Protein AF-A0A9P6JBZ6-F1 (afdb_monomer_lite)

Foldseek 3Di:
DPDFAEEEAEDDPVDPCRVVVVVVCVVCVVVVVRYHYHYHYDDPVVVPDDDPVVVVCLQLVPAFDQAPDPPADCLQVLLLLLQCCVPVVVCSVVLDPVCLCTHVRHRPNDPVSSCVSRPPRVPDDSVPPVSVVVSVVVVVVCVVVVNDDPDKDWDDEPPDDPPDTDIDHDPPCVVVNCVVRVHDDPPSYDPVRPPPRDD

Radius of gyration: 21.45 Å; chains: 1; bounding box: 56×45×51 Å

Sequence (199 aa):
MAARASIICYYDLISPYTFMGFKLFNRFRKQWPDVDVTFQPILLGGVMAKADLDRISAVTGIPFKFPTQFPVSTILPMRLLTVLQIHEAEKYEQCIDKDEYFVHGHNISQADVLQTALKPIFKSDATDPEIKQIFKQNTDEAIARGVFGAPTFIVKKAGEPAEKEYLFFGSDRFEMIAAFLGLPYSGLIPKDAAANAKL

Secondary structure (DSSP, 8-state):
-PPPPEEEEEE-TT-HHHHHHHHHHHHHGGG-TT-EEEEEE--HHHH--S-HHHHHHHHH-------SS-S---HHHHHHHHHHHHH-GGGGGGG--THIIIII---TTSHHHHHHHTTT-TTS-TT-HHHHHHHHHHHHHHHHTT--SSSEEEE--TTS-TT--EEEESTT-HHHHHHHHT-----SS-TTTGGG---

Organism: Mortierella alpina (NCBI:txid64518)

pLDDT: mean 84.8, std 12.32, range [43.0, 98.06]

Structure (mmCIF, N/CA/C/O backbone):
data_AF-A0A9P6JBZ6-F1
#
_entry.id   AF-A0A9P6JBZ6-F1
#
loop_
_atom_site.group_PDB
_atom_site.id
_atom_site.type_symbol
_atom_site.label_atom_id
_atom_site.label_alt_id
_atom_s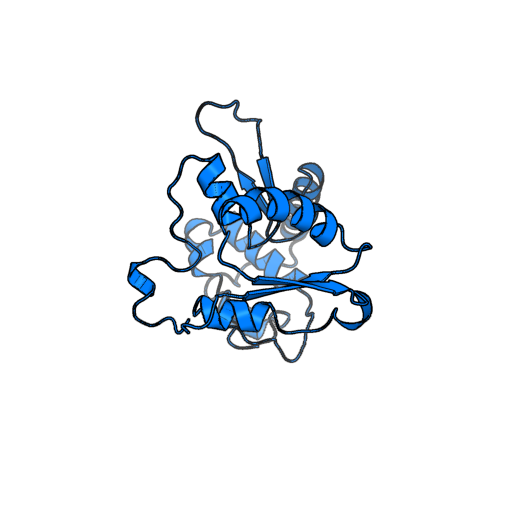ite.label_comp_id
_atom_site.label_asym_id
_atom_site.label_entity_id
_atom_site.label_seq_id
_atom_site.pdbx_PDB_ins_code
_atom_site.Cartn_x
_atom_site.Cartn_y
_atom_site.Cartn_z
_atom_site.occupancy
_atom_site.B_iso_or_equiv
_atom_site.auth_seq_id
_atom_site.auth_comp_id
_atom_site.auth_asym_id
_atom_site.auth_atom_id
_atom_site.pdbx_PDB_model_num
ATOM 1 N N . MET A 1 1 ? -33.313 -20.340 19.627 1.00 55.88 1 MET A N 1
ATOM 2 C CA . MET A 1 1 ? -32.716 -18.997 19.801 1.00 55.88 1 MET A CA 1
ATOM 3 C C . MET A 1 1 ? -31.961 -18.659 18.533 1.00 55.88 1 MET A C 1
ATOM 5 O O . MET A 1 1 ? -31.306 -19.551 18.010 1.00 55.88 1 MET A O 1
ATOM 9 N N . ALA A 1 2 ? -32.088 -17.434 18.018 1.00 63.78 2 ALA A N 1
ATOM 10 C CA . ALA A 1 2 ? -31.243 -16.978 16.916 1.00 63.78 2 ALA A CA 1
ATOM 11 C C . ALA A 1 2 ? -29.774 -16.984 17.371 1.00 63.78 2 ALA A C 1
ATOM 13 O O . ALA A 1 2 ? -29.496 -16.670 18.530 1.00 63.78 2 ALA A O 1
ATOM 14 N N . ALA A 1 3 ? -28.856 -17.380 16.491 1.00 75.75 3 ALA A N 1
ATOM 15 C CA . ALA A 1 3 ? -27.432 -17.315 16.790 1.00 75.75 3 ALA A CA 1
ATOM 16 C C . ALA A 1 3 ? -27.035 -15.848 17.027 1.00 75.75 3 ALA A C 1
ATOM 18 O O . ALA A 1 3 ? -27.361 -14.985 16.210 1.00 75.75 3 ALA A O 1
ATOM 19 N N . ARG A 1 4 ? -26.372 -15.563 18.153 1.00 85.00 4 ARG A N 1
ATOM 20 C CA . ARG A 1 4 ? -25.766 -14.251 18.402 1.00 85.00 4 ARG A CA 1
ATOM 21 C C . ARG A 1 4 ? -24.516 -14.096 17.543 1.00 85.00 4 ARG A C 1
ATOM 23 O O . ARG A 1 4 ? -23.805 -15.069 17.297 1.00 85.00 4 ARG A O 1
ATOM 30 N N . ALA A 1 5 ? -24.256 -12.876 17.082 1.00 91.81 5 ALA A N 1
ATOM 31 C CA . ALA A 1 5 ? -22.992 -12.565 16.432 1.00 91.81 5 ALA A CA 1
ATOM 32 C C . ALA A 1 5 ? -21.852 -12.708 17.451 1.00 91.81 5 ALA A C 1
ATOM 34 O O . ALA A 1 5 ? -22.013 -12.353 18.617 1.00 91.81 5 ALA A O 1
ATOM 35 N N . SER A 1 6 ? -20.698 -13.209 17.014 1.00 93.44 6 SER A N 1
ATOM 36 C CA . SER A 1 6 ? -19.549 -13.421 17.895 1.00 93.44 6 SER A CA 1
ATOM 37 C C . SER A 1 6 ? -18.246 -12.944 17.265 1.00 93.44 6 SER A C 1
ATOM 39 O O . SER A 1 6 ? -18.030 -13.136 16.070 1.00 93.44 6 SER A O 1
ATOM 41 N N . ILE A 1 7 ? -17.353 -12.388 18.080 1.00 92.88 7 ILE A N 1
ATOM 42 C CA . ILE A 1 7 ? -16.000 -11.970 17.704 1.00 92.88 7 ILE A CA 1
ATOM 43 C C . ILE A 1 7 ? -14.997 -12.784 18.524 1.00 92.88 7 ILE A C 1
ATOM 45 O O . ILE A 1 7 ? -15.059 -12.803 19.753 1.00 92.88 7 ILE A O 1
ATOM 49 N N . ILE A 1 8 ? -14.022 -13.401 17.855 1.00 93.94 8 ILE A N 1
ATOM 50 C CA . ILE A 1 8 ? -12.832 -13.954 18.511 1.00 93.94 8 ILE A CA 1
ATOM 51 C C . ILE A 1 8 ? -11.656 -13.035 18.189 1.00 93.94 8 ILE A C 1
ATOM 53 O O . ILE A 1 8 ? -11.304 -12.846 17.026 1.00 93.94 8 ILE A O 1
ATOM 57 N N . CYS A 1 9 ? -11.053 -12.447 19.217 1.00 92.25 9 CYS A N 1
ATOM 58 C CA . CYS A 1 9 ? -9.891 -11.583 19.091 1.00 92.25 9 CYS A CA 1
ATOM 59 C C . CYS A 1 9 ? -8.631 -12.341 19.518 1.00 92.25 9 CYS A C 1
ATOM 61 O O . CYS A 1 9 ? -8.386 -12.534 20.712 1.00 92.25 9 CYS A O 1
ATOM 63 N N . TYR A 1 10 ? -7.836 -12.767 18.536 1.00 93.69 10 TYR A N 1
ATOM 64 C CA . TYR A 1 10 ? -6.506 -13.319 18.775 1.00 93.69 10 TYR A CA 1
ATOM 65 C C . TYR A 1 10 ? -5.507 -12.185 19.008 1.00 93.69 10 TYR A C 1
ATOM 67 O O . TYR A 1 10 ? -5.474 -11.237 18.222 1.00 93.69 10 TYR A O 1
ATOM 75 N N . TYR A 1 11 ? -4.706 -12.256 20.072 1.00 94.56 11 TYR A N 1
ATOM 76 C CA . TYR A 1 11 ? -3.817 -11.152 20.438 1.00 94.56 11 TYR A CA 1
ATOM 77 C C . TYR A 1 11 ? -2.472 -11.602 21.014 1.00 94.56 11 TYR A C 1
ATOM 79 O O . TYR A 1 11 ? -2.362 -12.653 21.640 1.00 94.56 11 TYR A O 1
ATOM 87 N N . ASP A 1 12 ? -1.463 -10.753 20.844 1.00 92.94 12 ASP A N 1
ATOM 88 C CA . ASP A 1 12 ? -0.159 -10.853 21.502 1.00 92.94 12 ASP A CA 1
ATOM 89 C C . ASP A 1 12 ? 0.227 -9.447 21.980 1.00 92.94 12 ASP A C 1
ATOM 91 O O . ASP A 1 12 ? 0.107 -8.473 21.233 1.00 92.94 12 ASP A O 1
ATOM 95 N N . LEU A 1 13 ? 0.678 -9.323 23.228 1.00 94.88 13 LEU A N 1
ATOM 96 C CA . LEU A 1 13 ? 1.036 -8.037 23.830 1.00 94.88 13 LEU A CA 1
ATOM 97 C C . LEU A 1 13 ? 2.270 -7.392 23.186 1.00 94.88 13 LEU A C 1
ATOM 99 O O . LEU A 1 13 ? 2.430 -6.178 23.308 1.00 94.88 13 LEU A O 1
ATOM 103 N N . ILE A 1 14 ? 3.107 -8.158 22.475 1.00 92.38 14 ILE A N 1
ATOM 104 C CA . ILE A 1 14 ? 4.225 -7.594 21.705 1.00 92.38 14 ILE A CA 1
ATOM 105 C C . ILE A 1 14 ? 3.741 -6.799 20.482 1.00 92.38 14 ILE A C 1
ATOM 107 O O . ILE A 1 14 ? 4.478 -5.971 19.950 1.00 92.38 14 ILE A O 1
ATOM 111 N N . SER A 1 15 ? 2.504 -7.031 20.022 1.00 91.81 15 SER A N 1
ATOM 112 C CA . SER A 1 15 ? 1.941 -6.336 18.867 1.00 91.81 15 SER A CA 1
ATOM 113 C C . SER A 1 15 ? 1.474 -4.924 19.252 1.00 91.81 15 SER A C 1
ATOM 115 O O . SER A 1 15 ? 0.483 -4.781 19.979 1.00 91.81 15 SER A O 1
ATOM 117 N N . PRO A 1 16 ? 2.080 -3.848 18.710 1.00 89.56 16 PRO A N 1
ATOM 118 C CA . PRO A 1 16 ? 1.580 -2.490 18.938 1.00 89.56 16 PRO A CA 1
ATOM 119 C C . PRO A 1 16 ? 0.155 -2.299 18.384 1.00 89.56 16 PRO A C 1
ATOM 121 O O . PRO A 1 16 ? -0.628 -1.514 18.924 1.00 89.56 16 PRO A O 1
ATOM 124 N N . TYR A 1 17 ? -0.224 -3.072 17.359 1.00 89.44 17 TYR A N 1
ATOM 125 C CA . TYR A 1 17 ? -1.585 -3.092 16.822 1.00 89.44 17 TYR A CA 1
ATOM 126 C C . TYR A 1 17 ? -2.587 -3.738 17.782 1.00 89.44 17 TYR A C 1
ATOM 128 O O . TYR A 1 17 ? -3.719 -3.267 17.861 1.00 89.44 17 TYR A O 1
ATOM 136 N N . THR A 1 18 ? -2.183 -4.742 18.572 1.00 91.38 18 THR A N 1
ATOM 137 C CA . THR A 1 18 ? -3.023 -5.275 19.664 1.00 91.38 18 THR A CA 1
ATOM 138 C C . THR A 1 18 ? -3.313 -4.189 20.696 1.00 91.38 18 THR A C 1
ATOM 140 O O . THR A 1 18 ? -4.471 -3.988 21.066 1.00 91.38 18 THR A O 1
ATOM 143 N N . PHE A 1 19 ? -2.290 -3.441 21.127 1.00 92.62 19 PHE A N 1
ATOM 144 C CA . PHE A 1 19 ? -2.474 -2.346 22.083 1.00 92.62 19 PHE A CA 1
ATOM 145 C C . PHE A 1 19 ? -3.479 -1.308 21.565 1.00 92.62 19 PHE A C 1
ATOM 147 O O . PHE A 1 19 ? -4.443 -0.975 22.263 1.00 92.62 19 PHE A O 1
ATOM 154 N N . MET A 1 20 ? -3.291 -0.830 20.331 1.00 92.12 20 MET A N 1
ATOM 155 C CA . MET A 1 20 ? -4.200 0.146 19.725 1.00 92.12 20 MET A CA 1
ATOM 156 C C . MET A 1 20 ? -5.609 -0.433 19.532 1.00 92.12 20 MET A C 1
ATOM 158 O O . MET A 1 20 ? -6.600 0.191 19.922 1.00 92.12 20 MET A O 1
ATOM 162 N N . GLY A 1 21 ? -5.695 -1.655 19.003 1.00 90.19 21 GLY A N 1
ATOM 163 C CA . GLY A 1 21 ? -6.938 -2.378 18.758 1.00 90.19 21 GLY A CA 1
ATOM 164 C C . GLY A 1 21 ? -7.770 -2.535 20.025 1.00 90.19 21 GLY A C 1
ATOM 165 O O . GLY A 1 21 ? -8.950 -2.205 20.016 1.00 90.19 21 GLY A O 1
ATOM 166 N N . PHE A 1 22 ? -7.169 -2.911 21.155 1.00 91.25 22 PHE A N 1
ATOM 167 C CA . PHE A 1 22 ? -7.881 -3.011 22.434 1.00 91.25 22 PHE A CA 1
ATOM 168 C C . PHE A 1 22 ? -8.393 -1.659 22.941 1.00 91.25 22 PHE A C 1
ATOM 170 O O . PHE A 1 22 ? -9.500 -1.581 23.485 1.00 91.25 22 PHE A O 1
ATOM 177 N N . LYS A 1 23 ? -7.624 -0.575 22.778 1.00 90.75 23 LYS A N 1
ATOM 178 C CA . LYS A 1 23 ? -8.074 0.768 23.183 1.00 90.75 23 LYS A CA 1
ATOM 179 C C . LYS A 1 23 ? -9.280 1.224 22.364 1.00 90.75 23 LYS A C 1
ATOM 181 O O . LYS A 1 23 ? -10.209 1.787 22.943 1.00 90.75 23 LYS A O 1
ATOM 186 N N . LEU A 1 24 ? -9.285 0.955 21.060 1.00 88.50 24 LEU A N 1
ATOM 187 C CA . LEU A 1 24 ? -10.400 1.277 20.167 1.00 88.50 24 LEU A CA 1
ATOM 188 C C . LEU A 1 24 ? -11.598 0.353 20.397 1.00 88.50 24 LEU A C 1
ATOM 190 O O . LEU A 1 24 ? -12.707 0.834 20.621 1.00 88.50 24 LEU A O 1
ATOM 194 N N . PHE A 1 25 ? -11.377 -0.959 20.438 1.00 88.38 25 PHE A N 1
ATOM 195 C CA . PHE A 1 25 ? -12.417 -1.965 20.643 1.00 88.38 25 PHE A CA 1
ATOM 196 C C . PHE A 1 25 ? -13.225 -1.702 21.915 1.00 88.38 25 PHE A C 1
ATOM 198 O O . PHE A 1 25 ? -14.450 -1.754 21.900 1.00 88.38 25 PHE A O 1
ATOM 205 N N . ASN A 1 26 ? -12.570 -1.313 23.012 1.00 85.56 26 ASN A N 1
ATOM 206 C CA . ASN A 1 26 ? -13.263 -0.975 24.257 1.00 85.56 26 ASN A CA 1
ATOM 207 C C . ASN A 1 26 ? -14.198 0.244 24.153 1.00 85.56 26 ASN A C 1
ATOM 209 O O . ASN A 1 26 ? -15.130 0.360 24.954 1.00 85.56 26 ASN A O 1
ATOM 213 N N . ARG A 1 27 ? -13.978 1.146 23.188 1.00 86.62 27 ARG A N 1
ATOM 214 C CA . ARG A 1 27 ? -14.895 2.260 22.896 1.00 86.62 27 ARG A CA 1
ATOM 215 C C . ARG A 1 27 ? -16.125 1.768 22.133 1.00 86.62 27 ARG A C 1
ATOM 217 O O . ARG A 1 27 ? -17.235 2.172 22.470 1.00 86.62 27 ARG A O 1
ATOM 224 N N . PHE A 1 28 ? -15.930 0.875 21.162 1.00 85.69 28 PHE A N 1
ATOM 225 C CA . PHE A 1 28 ? -16.999 0.368 20.296 1.00 85.69 28 PHE A CA 1
ATOM 226 C C . PHE A 1 28 ? -17.832 -0.745 20.924 1.00 85.69 28 PHE A C 1
ATOM 228 O O . PHE A 1 28 ? -19.041 -0.754 20.736 1.00 85.69 28 PHE A O 1
ATOM 235 N N . ARG A 1 29 ? -17.249 -1.622 21.752 1.00 84.00 29 ARG A N 1
ATOM 236 C CA . ARG A 1 29 ? -17.975 -2.749 22.371 1.00 84.00 29 ARG A CA 1
ATOM 237 C C . ARG A 1 29 ? -19.214 -2.312 23.156 1.00 84.00 29 ARG A C 1
ATOM 239 O O . ARG A 1 29 ? -20.184 -3.048 23.245 1.00 84.00 29 ARG A O 1
ATOM 246 N N . LYS A 1 30 ? -19.196 -1.093 23.713 1.00 83.94 30 LYS A N 1
ATOM 247 C CA . LYS A 1 30 ? -20.341 -0.511 24.433 1.00 83.94 30 LYS A CA 1
ATOM 248 C C . LYS A 1 30 ? -21.561 -0.297 23.529 1.00 83.94 30 LYS A C 1
ATOM 250 O O . LYS A 1 30 ? -22.670 -0.207 24.033 1.00 83.94 30 LYS A O 1
ATOM 255 N N . GLN A 1 31 ? -21.340 -0.196 22.223 1.00 87.94 31 GLN A N 1
ATOM 256 C CA . GLN A 1 31 ? -22.360 -0.016 21.194 1.00 87.94 31 GLN A CA 1
ATOM 257 C C . GLN A 1 31 ? -22.853 -1.362 20.634 1.00 87.94 31 GLN A C 1
ATOM 259 O O . GLN A 1 31 ? -23.809 -1.376 19.867 1.00 87.94 31 GLN A O 1
ATOM 264 N N . TRP A 1 32 ? -22.232 -2.486 21.020 1.00 88.31 32 TRP A N 1
ATOM 265 C CA . TRP A 1 32 ? -22.534 -3.834 20.522 1.00 88.31 32 TRP A CA 1
ATOM 266 C C . TRP A 1 32 ? -22.899 -4.796 21.669 1.00 88.31 32 TRP A C 1
ATOM 268 O O . TRP A 1 32 ? -22.194 -5.779 21.892 1.00 88.31 32 TRP A O 1
ATOM 278 N N . PRO A 1 33 ? -23.978 -4.524 22.430 1.00 86.00 33 PRO A N 1
ATOM 279 C CA . PRO A 1 33 ? -24.329 -5.306 23.620 1.00 86.00 33 PRO A CA 1
ATOM 280 C C . PRO A 1 33 ? -24.722 -6.762 23.320 1.00 86.00 33 PRO A C 1
ATOM 282 O O . PRO A 1 33 ? -24.660 -7.597 24.216 1.00 86.00 33 PRO A O 1
ATOM 285 N N . ASP A 1 34 ? -25.106 -7.067 22.078 1.00 89.94 34 ASP A N 1
ATOM 286 C CA . ASP A 1 34 ? -25.556 -8.397 21.648 1.00 89.94 34 ASP A CA 1
ATOM 287 C C . ASP A 1 34 ? -24.486 -9.214 20.905 1.00 89.94 34 ASP A C 1
ATOM 289 O O . ASP A 1 34 ? -24.813 -10.231 20.288 1.00 89.94 34 ASP A O 1
ATOM 293 N N . VAL A 1 35 ? -23.221 -8.778 20.948 1.00 92.00 35 VAL A N 1
ATOM 294 C CA . VAL A 1 35 ? -22.092 -9.486 20.331 1.00 92.00 35 VAL A CA 1
ATOM 295 C C . VAL A 1 35 ? -21.266 -10.186 21.405 1.00 92.00 35 VAL A C 1
ATOM 297 O O . VAL A 1 35 ? -20.702 -9.536 22.286 1.00 92.00 35 VAL A O 1
ATOM 300 N N . ASP A 1 36 ? -21.142 -11.507 21.300 1.00 91.38 36 ASP A N 1
ATOM 301 C CA . ASP A 1 36 ? -20.303 -12.299 22.200 1.00 91.38 36 ASP A CA 1
ATOM 302 C C . ASP A 1 36 ? -18.826 -12.141 21.815 1.00 91.38 36 ASP A C 1
ATOM 304 O O . ASP A 1 36 ? -18.449 -12.312 20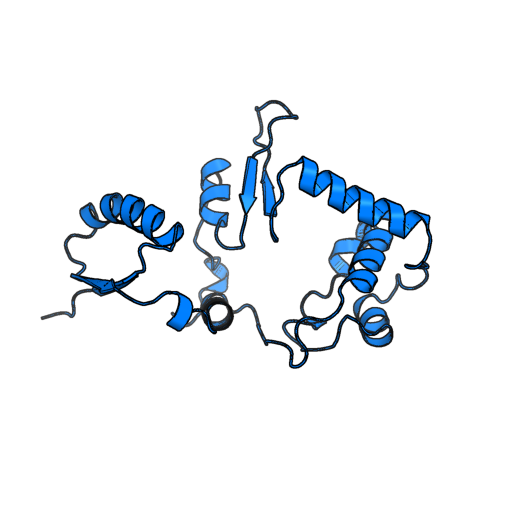.657 1.00 91.38 36 ASP A O 1
ATOM 308 N N . VAL A 1 37 ? -17.957 -11.810 22.774 1.00 90.44 37 VAL A N 1
ATOM 309 C CA . VAL A 1 37 ? -16.539 -11.521 22.497 1.00 90.44 37 VAL A CA 1
ATOM 310 C C . VAL A 1 37 ? -15.637 -12.451 23.294 1.00 90.44 37 VAL A C 1
ATOM 312 O O . VAL A 1 37 ? -15.687 -12.467 24.522 1.00 90.44 37 VAL A O 1
ATOM 315 N N . THR A 1 38 ? -14.757 -13.169 22.598 1.00 93.25 38 THR A N 1
ATOM 316 C CA . THR A 1 38 ? -13.729 -14.030 23.201 1.00 93.25 38 THR A CA 1
ATOM 317 C C . THR A 1 38 ? -12.339 -13.491 22.882 1.00 93.25 38 THR A C 1
ATOM 319 O O . THR A 1 38 ? -12.035 -13.212 21.726 1.00 93.25 38 THR A O 1
ATOM 322 N N . PHE A 1 39 ? -11.474 -13.363 23.889 1.00 93.69 39 PHE A N 1
ATOM 323 C CA . PHE A 1 39 ? -10.068 -12.992 23.701 1.00 93.69 39 PHE A CA 1
ATOM 324 C C . PHE A 1 39 ? -9.183 -14.231 23.818 1.00 93.69 39 PHE A C 1
ATOM 326 O O . PHE A 1 39 ? -9.245 -14.932 24.826 1.00 93.69 39 PHE A O 1
ATOM 333 N N . GLN A 1 40 ? -8.348 -14.480 22.812 1.00 96.44 40 GLN A N 1
ATOM 334 C CA . GLN A 1 40 ? -7.480 -15.652 22.746 1.00 96.44 40 GLN A CA 1
ATOM 335 C C . GLN A 1 40 ? -6.013 -15.209 22.615 1.00 96.44 40 GLN A C 1
ATOM 337 O O . GLN A 1 40 ? -5.623 -14.702 21.563 1.00 96.44 40 GLN A O 1
ATOM 342 N N . PRO A 1 41 ? -5.175 -15.372 23.653 1.00 95.44 41 PRO A N 1
ATOM 343 C CA . PRO A 1 41 ? -3.763 -15.043 23.537 1.00 95.44 41 PRO A CA 1
ATOM 344 C C . PRO A 1 41 ? -3.071 -16.013 22.575 1.00 95.44 41 PRO A C 1
ATOM 346 O O . PRO A 1 41 ? -3.376 -17.210 22.554 1.00 95.44 41 PRO A O 1
ATOM 349 N N . ILE A 1 42 ? -2.135 -15.494 21.790 1.00 94.94 42 ILE A N 1
ATOM 350 C CA . ILE A 1 42 ? -1.329 -16.244 20.826 1.00 94.94 42 ILE A CA 1
ATOM 351 C C . ILE A 1 42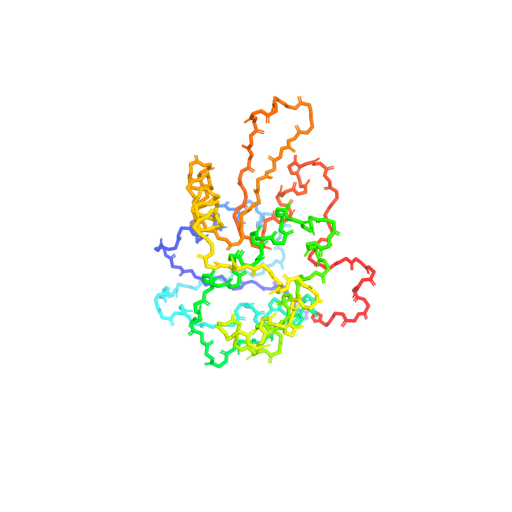 ? 0.130 -15.792 20.877 1.00 94.94 42 ILE A C 1
ATOM 353 O O . ILE A 1 42 ? 0.439 -14.722 21.392 1.00 94.94 42 ILE A O 1
ATOM 357 N N . LEU A 1 43 ? 1.015 -16.606 20.301 1.00 91.44 43 LEU A N 1
ATOM 358 C CA . LEU A 1 43 ? 2.384 -16.210 19.990 1.00 91.44 43 LEU A CA 1
ATOM 359 C C . LEU A 1 43 ? 2.413 -15.598 18.586 1.00 91.44 43 LEU A C 1
ATOM 361 O O . LEU A 1 43 ? 2.222 -16.315 17.601 1.00 91.44 43 LEU A O 1
ATOM 365 N N . LEU A 1 44 ? 2.694 -14.300 18.481 1.00 88.06 44 LEU A N 1
ATOM 366 C CA . LEU A 1 44 ? 2.692 -13.569 17.213 1.00 88.06 44 LEU A CA 1
ATOM 367 C C . LEU A 1 44 ? 3.640 -14.203 16.189 1.00 88.06 44 LEU A C 1
ATOM 369 O O . LEU A 1 44 ? 3.244 -14.448 15.053 1.00 88.06 44 LEU A O 1
ATOM 373 N N . GLY A 1 45 ? 4.858 -14.557 16.607 1.00 84.25 45 GLY A N 1
ATOM 374 C CA . GLY A 1 45 ? 5.839 -15.216 15.737 1.00 84.25 45 GLY A CA 1
ATOM 375 C C . GLY A 1 45 ? 5.373 -16.566 15.172 1.00 84.25 45 GLY A C 1
ATOM 376 O O . GLY A 1 45 ? 5.847 -16.971 14.117 1.00 84.25 45 GLY A O 1
ATOM 377 N N . GLY A 1 46 ? 4.418 -17.239 15.827 1.00 84.25 46 GLY A N 1
ATOM 378 C CA . GLY A 1 46 ? 3.834 -18.501 15.360 1.00 84.25 46 GLY A CA 1
ATOM 379 C C . GLY A 1 46 ? 2.703 -18.340 14.338 1.00 84.25 46 GLY A C 1
ATOM 380 O O . GLY A 1 46 ? 2.324 -19.322 13.706 1.00 84.25 46 GLY A O 1
ATOM 381 N N . VAL A 1 47 ? 2.167 -17.126 14.162 1.00 81.50 47 VAL A N 1
ATOM 382 C CA . VAL A 1 47 ? 1.067 -16.826 13.221 1.00 81.50 47 VAL A CA 1
ATOM 383 C C . VAL A 1 47 ? 1.456 -15.834 12.127 1.00 81.50 47 VAL A C 1
ATOM 385 O O . VAL A 1 47 ? 0.640 -15.524 11.261 1.00 81.50 47 VAL A O 1
ATOM 388 N N . MET A 1 48 ? 2.692 -15.326 12.148 1.00 70.56 48 MET A N 1
ATOM 389 C CA . MET A 1 48 ? 3.263 -14.467 11.108 1.00 70.56 48 MET A CA 1
ATOM 390 C C . MET A 1 48 ? 3.531 -15.270 9.819 1.00 70.56 48 MET A C 1
ATOM 392 O O . MET A 1 48 ? 4.662 -15.382 9.359 1.00 70.56 48 MET A O 1
ATOM 396 N N . ALA A 1 49 ? 2.492 -15.863 9.228 1.00 62.31 49 ALA A N 1
ATOM 397 C CA . ALA A 1 49 ? 2.532 -16.464 7.902 1.00 62.31 49 ALA A CA 1
ATOM 398 C C . ALA A 1 49 ? 1.124 -16.547 7.274 1.00 62.31 49 ALA A C 1
ATOM 400 O O . ALA A 1 49 ? 0.252 -17.257 7.765 1.00 62.31 49 ALA A O 1
ATOM 401 N N . LYS A 1 50 ? 0.994 -15.905 6.102 1.00 61.44 50 LYS A N 1
ATOM 402 C CA . LYS A 1 50 ? -0.012 -16.092 5.033 1.00 61.44 50 LYS A CA 1
ATOM 403 C C . LYS A 1 50 ? -1.468 -15.597 5.203 1.00 61.44 50 LYS A C 1
ATOM 405 O O . LYS A 1 50 ? -2.102 -15.685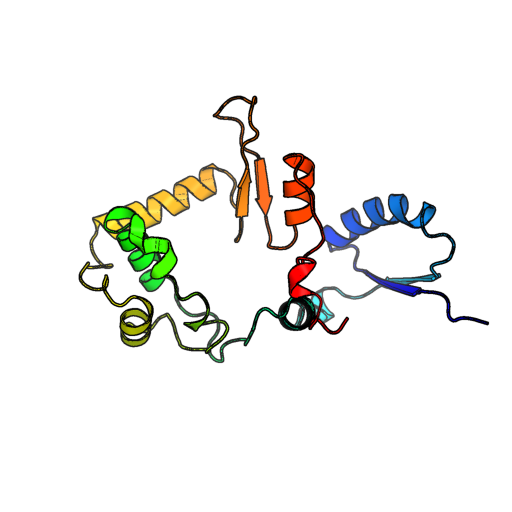 6.248 1.00 61.44 50 LYS A O 1
ATOM 410 N N . ALA A 1 51 ? -1.987 -15.202 4.033 1.00 66.81 51 ALA A N 1
ATOM 411 C CA . ALA A 1 51 ? -3.385 -15.117 3.594 1.00 66.81 51 ALA A CA 1
ATOM 412 C C . ALA A 1 51 ? -4.200 -13.841 3.855 1.00 66.81 51 ALA A C 1
ATOM 414 O O . ALA A 1 51 ? -5.376 -13.827 3.504 1.00 66.81 51 ALA A O 1
ATOM 415 N N . ASP A 1 52 ? -3.642 -12.755 4.401 1.00 83.44 52 ASP A N 1
ATOM 416 C CA . ASP A 1 52 ? -4.442 -11.520 4.499 1.00 83.44 52 ASP A CA 1
ATOM 417 C C . ASP A 1 52 ? -4.803 -10.959 3.113 1.00 83.44 52 ASP A C 1
ATOM 419 O O . ASP A 1 52 ? -5.963 -10.676 2.838 1.00 83.44 52 ASP A O 1
ATOM 423 N N . LEU A 1 53 ? -3.843 -10.942 2.183 1.00 84.88 53 LEU A N 1
ATOM 424 C CA . LEU A 1 53 ? -4.078 -10.507 0.801 1.00 84.88 53 LEU A CA 1
ATOM 425 C C . LEU A 1 53 ? -5.071 -11.407 0.047 1.00 84.88 53 LEU A C 1
ATOM 427 O O . LEU A 1 53 ? -5.888 -10.893 -0.708 1.00 84.88 53 LEU A O 1
ATOM 431 N N . ASP A 1 54 ? -5.071 -12.720 0.303 1.00 85.50 54 ASP A N 1
ATOM 432 C CA . ASP A 1 54 ? -6.050 -13.644 -0.291 1.00 85.50 54 ASP A CA 1
ATOM 433 C C . ASP A 1 54 ? -7.472 -13.353 0.225 1.00 85.50 54 ASP A C 1
ATOM 435 O O . ASP A 1 54 ? -8.438 -13.378 -0.537 1.00 85.50 54 ASP A O 1
ATOM 439 N N . ARG A 1 55 ? -7.612 -13.022 1.518 1.00 85.88 55 ARG A N 1
ATOM 440 C CA . ARG A 1 55 ? -8.899 -12.614 2.107 1.00 85.88 55 ARG A CA 1
ATOM 441 C C . ARG A 1 55 ? -9.359 -11.265 1.567 1.00 85.88 55 ARG A C 1
ATOM 443 O O . ARG A 1 55 ? -10.524 -11.127 1.208 1.00 85.88 55 ARG A O 1
ATOM 450 N N . ILE A 1 56 ? -8.455 -10.287 1.482 1.00 87.12 56 ILE A N 1
ATOM 451 C CA . ILE A 1 56 ? -8.751 -8.968 0.910 1.00 87.12 56 ILE A CA 1
ATOM 452 C C . ILE A 1 56 ? -9.195 -9.125 -0.545 1.00 87.12 56 ILE A C 1
ATOM 454 O O . ILE A 1 56 ? -10.204 -8.538 -0.930 1.00 87.12 56 ILE A O 1
ATOM 458 N N . SER A 1 57 ? -8.505 -9.951 -1.333 1.00 87.19 57 SER A N 1
ATOM 459 C CA . SER A 1 57 ? -8.886 -10.277 -2.710 1.00 87.19 57 SER A CA 1
ATOM 460 C C . SER A 1 57 ? -10.294 -10.871 -2.784 1.00 87.19 57 SER A C 1
ATOM 462 O O . SER A 1 57 ? -11.126 -10.368 -3.535 1.00 87.19 57 SER A O 1
ATOM 464 N N . ALA A 1 58 ? -10.609 -11.863 -1.944 1.00 86.50 58 ALA A N 1
ATOM 465 C CA . ALA A 1 58 ? -11.935 -12.479 -1.911 1.00 86.50 58 ALA A CA 1
ATOM 466 C C . ALA A 1 58 ? -13.056 -11.484 -1.562 1.00 86.50 58 ALA A C 1
ATOM 468 O O . ALA A 1 58 ? -14.120 -11.525 -2.176 1.00 86.50 58 ALA A O 1
ATOM 469 N N . VAL A 1 59 ? -12.817 -10.579 -0.606 1.00 84.94 59 VAL A N 1
ATOM 470 C CA . VAL A 1 59 ? -13.811 -9.583 -0.172 1.00 84.94 59 VAL A CA 1
ATOM 471 C C . VAL A 1 59 ? -13.977 -8.468 -1.203 1.00 84.94 59 VAL A C 1
ATOM 473 O O . VAL A 1 59 ? -15.094 -8.061 -1.498 1.00 84.94 59 VAL A O 1
ATOM 476 N N . THR A 1 60 ? -12.877 -7.951 -1.749 1.00 85.69 60 THR A N 1
ATOM 477 C CA . THR A 1 60 ? -12.898 -6.786 -2.652 1.00 85.69 60 THR A CA 1
ATOM 478 C C . THR A 1 60 ? -13.157 -7.153 -4.111 1.00 85.69 60 THR A C 1
ATOM 480 O O . THR A 1 60 ? -13.512 -6.283 -4.902 1.00 85.69 60 THR A O 1
ATOM 483 N N . GLY A 1 61 ? -12.954 -8.418 -4.486 1.00 86.81 61 GLY A N 1
ATOM 484 C CA . GLY A 1 61 ? -12.969 -8.874 -5.874 1.00 86.81 61 GLY A CA 1
ATOM 485 C C . GLY A 1 61 ? -11.727 -8.473 -6.677 1.00 86.81 61 GLY A C 1
ATOM 486 O O . GLY A 1 61 ? -11.665 -8.783 -7.864 1.00 86.81 61 GLY A O 1
ATOM 487 N N . ILE A 1 62 ? -10.741 -7.805 -6.065 1.00 88.06 62 ILE A N 1
ATOM 488 C CA . ILE A 1 62 ? -9.478 -7.444 -6.721 1.00 88.06 62 ILE A CA 1
ATOM 489 C C . ILE A 1 62 ? -8.665 -8.729 -6.912 1.00 88.06 62 ILE A C 1
ATOM 491 O O . ILE A 1 62 ? -8.327 -9.362 -5.906 1.00 88.06 62 ILE A O 1
ATOM 495 N N . PRO A 1 63 ? -8.337 -9.144 -8.151 1.00 88.88 63 PRO A N 1
ATOM 496 C CA . PRO A 1 63 ? -7.551 -10.348 -8.374 1.00 88.88 63 PRO A CA 1
ATOM 497 C C . PRO A 1 63 ? -6.200 -10.259 -7.662 1.00 88.88 63 PRO A C 1
ATOM 499 O O . PRO A 1 63 ? -5.518 -9.239 -7.722 1.00 88.88 63 PRO A O 1
ATOM 502 N N . PHE A 1 64 ? -5.810 -11.335 -6.986 1.00 89.25 64 PHE A N 1
ATOM 503 C CA . PHE A 1 64 ? -4.495 -11.446 -6.376 1.00 89.25 64 PHE A CA 1
ATOM 504 C C . PHE A 1 64 ? -3.959 -12.862 -6.535 1.00 89.25 64 PHE A C 1
ATOM 506 O O . PHE A 1 64 ? -4.646 -13.855 -6.292 1.00 89.25 64 PHE A O 1
ATOM 513 N N . LYS A 1 65 ? -2.698 -12.945 -6.933 1.00 88.19 65 LYS A N 1
ATOM 514 C CA . LYS A 1 65 ? -1.929 -14.164 -7.093 1.00 88.19 65 LYS A CA 1
ATOM 515 C C . LYS A 1 65 ? -0.510 -13.878 -6.636 1.00 88.19 65 LYS A C 1
ATOM 517 O O . LYS A 1 65 ? 0.226 -13.120 -7.263 1.00 88.19 65 LYS A O 1
ATOM 522 N N . PHE A 1 66 ? -0.111 -14.527 -5.549 1.00 87.00 66 PHE A N 1
ATOM 523 C CA . PHE A 1 66 ? 1.264 -14.436 -5.080 1.00 87.00 66 PHE A CA 1
ATOM 524 C C . PHE A 1 66 ? 2.216 -15.041 -6.137 1.00 87.00 66 PHE A C 1
ATOM 526 O O . PHE A 1 66 ? 2.015 -16.198 -6.529 1.00 87.00 66 PHE A O 1
ATOM 533 N N . PRO A 1 67 ? 3.229 -14.300 -6.625 1.00 86.81 67 PRO A N 1
ATOM 534 C CA . PRO A 1 67 ? 4.121 -14.791 -7.669 1.00 86.81 67 PRO A CA 1
ATOM 535 C C . PRO A 1 67 ? 5.037 -15.899 -7.139 1.00 86.81 67 PRO A C 1
ATOM 537 O O . PRO A 1 67 ? 5.385 -15.939 -5.958 1.00 86.81 67 PRO A O 1
ATOM 540 N N . THR A 1 68 ? 5.444 -16.812 -8.023 1.00 88.06 68 THR A N 1
ATOM 541 C CA . THR A 1 68 ? 6.320 -17.943 -7.664 1.00 88.06 68 THR A CA 1
ATOM 542 C C . THR A 1 68 ? 7.713 -17.484 -7.245 1.00 88.06 68 THR A C 1
ATOM 544 O O . THR A 1 68 ? 8.314 -18.079 -6.353 1.00 88.06 68 THR A O 1
ATOM 547 N N . GLN A 1 69 ? 8.215 -16.413 -7.863 1.00 87.44 69 GLN A N 1
ATOM 548 C CA . GLN A 1 69 ? 9.446 -15.744 -7.474 1.00 87.44 69 GLN A CA 1
ATOM 549 C C . GLN A 1 69 ? 9.094 -14.456 -6.734 1.00 87.44 69 GLN A C 1
ATOM 551 O O . GLN A 1 69 ? 8.607 -13.510 -7.343 1.00 87.44 69 GLN A O 1
ATOM 556 N N . PHE A 1 70 ? 9.343 -14.428 -5.425 1.00 87.00 70 PHE A N 1
ATOM 557 C CA . PHE A 1 70 ? 9.122 -13.258 -4.583 1.00 87.00 70 PHE A CA 1
ATOM 558 C C . PHE A 1 70 ? 10.155 -13.212 -3.445 1.00 87.00 70 PHE A C 1
ATOM 560 O O . PHE A 1 70 ? 10.325 -14.221 -2.757 1.00 87.00 70 PHE A O 1
ATOM 567 N N . PRO A 1 71 ? 10.795 -12.058 -3.184 1.00 89.31 71 PRO A N 1
ATOM 568 C CA . PRO A 1 71 ? 10.737 -10.816 -3.960 1.00 89.31 71 PRO A CA 1
ATOM 569 C C . PRO A 1 71 ? 11.596 -10.877 -5.240 1.00 89.31 71 PRO A C 1
ATOM 571 O O . PRO A 1 71 ? 12.539 -11.661 -5.333 1.00 89.31 71 PRO A O 1
ATOM 574 N N . VAL A 1 72 ? 11.302 -10.005 -6.210 1.00 91.75 72 VAL A N 1
ATOM 575 C CA . VAL A 1 72 ? 12.170 -9.720 -7.370 1.00 91.75 72 VAL A CA 1
ATOM 576 C C . VAL A 1 72 ? 12.736 -8.303 -7.262 1.00 91.75 72 VAL A C 1
ATOM 578 O O . VAL A 1 72 ? 12.180 -7.461 -6.557 1.00 91.75 72 VAL A O 1
ATOM 581 N N . SER A 1 73 ? 13.844 -8.021 -7.952 1.00 92.31 73 SER A N 1
ATOM 582 C CA . SER A 1 73 ? 14.391 -6.659 -8.005 1.00 92.31 73 SER A CA 1
ATOM 583 C C . SER A 1 73 ? 13.425 -5.713 -8.715 1.00 92.31 73 SER A C 1
ATOM 585 O O . SER A 1 73 ? 13.005 -5.981 -9.839 1.00 92.31 73 SER A O 1
ATOM 587 N N . THR A 1 74 ? 13.127 -4.579 -8.083 1.00 91.19 74 THR A N 1
ATOM 588 C CA . THR A 1 74 ? 12.247 -3.540 -8.633 1.00 91.19 74 THR A CA 1
ATOM 589 C C . THR A 1 74 ? 13.005 -2.307 -9.134 1.00 91.19 74 THR A C 1
ATOM 591 O O . THR A 1 74 ? 12.390 -1.357 -9.602 1.00 91.19 74 THR A O 1
ATOM 594 N N . ILE A 1 75 ? 14.343 -2.297 -9.101 1.00 90.75 75 ILE A N 1
ATOM 595 C CA . ILE A 1 75 ? 15.129 -1.109 -9.488 1.00 90.75 75 ILE A CA 1
ATOM 596 C C . ILE A 1 75 ? 14.877 -0.717 -10.951 1.00 90.75 75 ILE A C 1
ATOM 598 O O . ILE A 1 75 ? 14.638 0.453 -11.239 1.00 90.75 75 ILE A O 1
ATOM 602 N N . LEU A 1 76 ? 14.937 -1.684 -11.872 1.00 86.56 76 LEU A N 1
ATOM 603 C CA . LEU A 1 76 ? 14.704 -1.437 -13.296 1.00 86.56 76 LEU A CA 1
ATOM 604 C C . LEU A 1 76 ? 13.271 -0.947 -13.580 1.00 86.56 76 LEU A C 1
ATOM 606 O O . LEU A 1 76 ? 13.154 0.129 -14.169 1.00 86.56 76 LEU A O 1
ATOM 610 N N . PRO A 1 77 ? 12.194 -1.643 -13.147 1.00 86.25 77 PRO A N 1
ATOM 611 C CA . PRO A 1 77 ? 10.838 -1.149 -13.380 1.00 86.25 77 PRO A CA 1
ATOM 612 C C . PRO A 1 77 ? 10.597 0.225 -12.753 1.00 86.25 77 PRO A C 1
ATOM 614 O O . PRO A 1 77 ? 10.056 1.098 -13.419 1.00 86.25 77 PRO A O 1
ATOM 617 N N . MET A 1 78 ? 11.056 0.478 -11.522 1.00 89.44 78 MET A N 1
ATOM 618 C CA . MET A 1 78 ? 10.827 1.775 -10.869 1.00 89.44 78 MET A CA 1
ATOM 619 C C . MET A 1 78 ? 11.575 2.930 -11.553 1.00 89.44 78 MET A C 1
ATOM 621 O O . MET A 1 78 ? 11.065 4.050 -11.607 1.00 89.44 78 MET A O 1
ATOM 625 N N . ARG A 1 79 ? 12.754 2.677 -12.134 1.00 88.25 79 ARG A N 1
ATOM 626 C CA . ARG A 1 79 ? 13.447 3.666 -12.978 1.00 88.25 79 ARG A CA 1
ATOM 627 C C . ARG A 1 79 ? 12.722 3.913 -14.296 1.00 88.25 79 ARG A C 1
ATOM 629 O O . ARG A 1 79 ? 12.623 5.063 -14.703 1.00 88.25 79 ARG A O 1
ATOM 636 N N . LEU A 1 80 ? 12.171 2.881 -14.934 1.00 84.12 80 LEU A N 1
ATOM 637 C CA . LEU A 1 80 ? 11.346 3.058 -16.136 1.00 84.12 80 LEU A CA 1
ATOM 638 C C . LEU A 1 80 ? 10.073 3.860 -15.832 1.00 84.12 80 LEU A C 1
ATOM 640 O O . LEU A 1 80 ? 9.710 4.740 -16.607 1.00 84.12 80 LEU A O 1
ATOM 644 N N . LEU A 1 81 ? 9.446 3.639 -14.673 1.00 84.88 81 LEU A N 1
ATOM 645 C CA . LEU A 1 81 ? 8.349 4.487 -14.196 1.00 84.88 81 LEU A CA 1
ATOM 646 C C . LEU A 1 81 ? 8.808 5.934 -13.946 1.00 84.88 81 LEU A C 1
ATOM 648 O O . LEU A 1 81 ? 8.087 6.871 -14.272 1.00 84.88 81 LEU A O 1
ATOM 652 N N . THR A 1 82 ? 10.028 6.133 -13.443 1.00 87.56 82 THR A N 1
ATOM 653 C CA . THR A 1 82 ? 10.610 7.477 -13.276 1.00 87.56 82 THR A CA 1
ATOM 654 C C . THR A 1 82 ? 10.771 8.181 -14.628 1.00 87.56 82 THR A C 1
ATOM 656 O O . THR A 1 82 ? 10.380 9.337 -14.755 1.00 87.56 82 THR A O 1
ATOM 659 N N . VAL A 1 83 ? 11.259 7.486 -15.664 1.00 84.62 83 VAL A N 1
ATOM 660 C CA . VAL A 1 83 ? 11.299 8.029 -17.035 1.00 84.62 83 VAL A CA 1
ATOM 661 C C . VAL A 1 83 ? 9.899 8.417 -17.500 1.00 84.62 83 VAL A C 1
ATOM 663 O O . VAL A 1 83 ? 9.702 9.535 -17.975 1.00 84.62 83 VAL A O 1
ATOM 666 N N . LEU A 1 84 ? 8.939 7.494 -17.388 1.00 80.81 84 LEU A N 1
ATOM 667 C CA . LEU A 1 84 ? 7.558 7.706 -17.817 1.00 80.81 84 LEU A CA 1
ATOM 668 C C . LEU A 1 84 ? 6.977 8.980 -17.206 1.00 80.81 84 LEU A C 1
ATOM 670 O O . LEU A 1 84 ? 6.364 9.777 -17.907 1.00 80.81 84 LEU A O 1
ATOM 674 N N . GLN A 1 85 ? 7.224 9.198 -15.917 1.00 84.12 85 GLN A N 1
ATOM 675 C CA . GLN A 1 85 ? 6.759 10.381 -15.209 1.00 84.12 85 GLN A CA 1
ATOM 676 C C . GLN A 1 85 ? 7.402 11.682 -15.721 1.00 84.12 85 GLN A C 1
ATOM 678 O O . GLN A 1 85 ? 6.738 12.714 -15.731 1.00 84.12 85 GLN A O 1
ATOM 683 N N . ILE A 1 86 ? 8.668 11.650 -16.146 1.00 83.38 86 ILE A N 1
ATOM 684 C CA . ILE A 1 86 ? 9.396 12.833 -16.637 1.00 83.38 86 ILE A CA 1
ATOM 685 C C . ILE A 1 86 ? 8.997 13.177 -18.075 1.00 83.38 86 ILE A C 1
ATOM 687 O O . ILE A 1 86 ? 8.756 14.340 -18.392 1.00 83.38 86 ILE A O 1
ATOM 691 N N . HIS A 1 87 ? 8.959 12.179 -18.957 1.00 81.75 87 HIS A N 1
ATOM 692 C CA . HIS A 1 87 ? 8.869 12.404 -20.402 1.00 81.75 87 HIS A CA 1
ATOM 693 C C . HIS A 1 87 ? 7.464 12.202 -20.973 1.00 81.75 87 HIS A C 1
ATOM 695 O O . HIS A 1 87 ? 7.149 12.744 -22.028 1.00 81.75 87 HIS A O 1
ATOM 701 N N . GLU A 1 88 ? 6.626 11.410 -20.306 1.00 79.31 88 GLU A N 1
ATOM 702 C CA . GLU A 1 88 ? 5.348 10.919 -20.834 1.00 79.31 88 GLU A CA 1
ATOM 703 C C . GLU A 1 88 ? 4.269 10.942 -19.734 1.00 79.31 88 GLU A C 1
ATOM 705 O O . GLU A 1 88 ? 3.452 10.027 -19.622 1.00 79.31 88 GLU A O 1
ATOM 710 N N . ALA A 1 89 ? 4.274 11.992 -18.899 1.00 79.88 89 ALA A N 1
ATOM 711 C CA . ALA A 1 89 ? 3.426 12.115 -17.707 1.00 79.88 89 ALA A CA 1
ATOM 712 C C . ALA A 1 89 ? 1.932 11.872 -17.992 1.00 79.88 89 ALA A C 1
ATOM 714 O O . ALA A 1 89 ? 1.245 11.235 -17.198 1.00 79.88 89 ALA A O 1
ATOM 715 N N . GLU A 1 90 ? 1.444 12.314 -19.155 1.00 80.56 90 GLU A N 1
ATOM 716 C CA . GLU A 1 90 ? 0.052 12.131 -19.592 1.00 80.56 90 GLU A CA 1
ATOM 717 C C . GLU A 1 90 ? -0.318 10.661 -19.855 1.00 80.56 90 GLU A C 1
ATOM 719 O O . GLU A 1 90 ? -1.489 10.290 -19.789 1.00 80.56 90 GLU A O 1
ATOM 724 N N . LYS A 1 91 ? 0.672 9.809 -20.142 1.00 71.81 91 LYS A N 1
ATOM 725 C CA . LYS A 1 91 ? 0.502 8.370 -20.404 1.00 71.81 91 LYS A CA 1
ATOM 726 C C . LYS A 1 91 ? 0.894 7.505 -19.210 1.00 71.81 91 LYS A C 1
ATOM 728 O O . LYS A 1 91 ? 0.671 6.298 -19.247 1.00 71.81 91 LYS A O 1
ATOM 733 N N . TYR A 1 92 ? 1.452 8.100 -18.153 1.00 70.62 92 TYR A N 1
ATOM 734 C CA . TYR A 1 92 ? 1.990 7.394 -16.990 1.00 70.62 92 TYR A CA 1
ATOM 735 C C . TYR A 1 92 ? 0.997 6.375 -16.422 1.00 70.62 92 TYR A C 1
ATOM 737 O O . TYR A 1 92 ? 1.329 5.201 -16.307 1.00 70.62 92 TYR A O 1
ATOM 745 N N . GLU A 1 93 ? -0.246 6.780 -16.151 1.00 69.31 93 GLU A N 1
ATOM 746 C CA . GLU A 1 93 ? -1.256 5.884 -15.570 1.00 69.31 93 GLU A CA 1
ATOM 747 C C . GLU A 1 93 ? -1.675 4.740 -16.504 1.00 69.31 93 GLU A C 1
ATOM 749 O O . GLU A 1 93 ? -1.984 3.651 -16.027 1.00 69.31 93 GLU A O 1
ATOM 754 N N . GLN A 1 94 ? -1.647 4.961 -17.821 1.00 65.62 94 GLN A N 1
ATOM 755 C CA . GLN A 1 94 ? -2.021 3.962 -18.831 1.00 65.62 94 GLN A CA 1
ATOM 756 C C . GLN A 1 94 ? -0.923 2.918 -19.050 1.00 65.62 94 GLN A C 1
ATOM 758 O O . GLN A 1 94 ? -1.197 1.821 -19.528 1.00 65.62 94 GLN A O 1
ATOM 763 N N . CYS A 1 95 ? 0.321 3.264 -18.722 1.00 59.81 95 CYS A N 1
ATOM 764 C CA . CYS A 1 95 ? 1.479 2.403 -18.921 1.00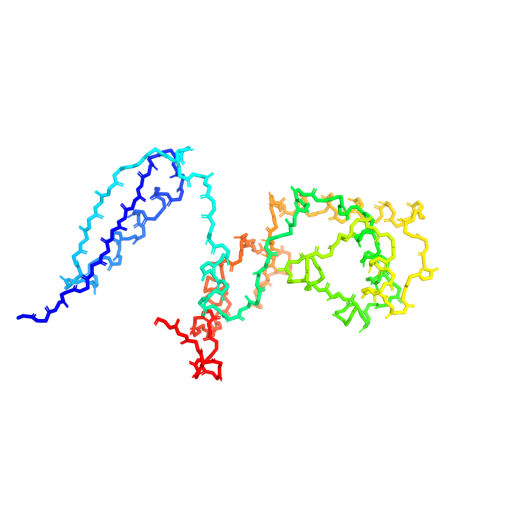 59.81 95 CYS A CA 1
ATOM 765 C C . CYS A 1 95 ? 1.856 1.595 -17.679 1.00 59.81 95 CYS A C 1
ATOM 767 O O . CYS A 1 95 ? 2.785 0.802 -17.751 1.00 59.81 95 CYS A O 1
ATOM 769 N N . ILE A 1 96 ? 1.173 1.768 -16.544 1.00 65.06 96 ILE A N 1
ATOM 770 C CA . ILE A 1 96 ? 1.409 0.932 -15.364 1.00 65.06 96 ILE A CA 1
ATOM 771 C C . ILE A 1 96 ? 0.416 -0.223 -15.392 1.00 65.06 96 ILE A C 1
ATOM 773 O O . ILE A 1 96 ? -0.645 -0.153 -14.770 1.00 65.06 96 ILE A O 1
ATOM 777 N N . ASP A 1 97 ? 0.785 -1.310 -16.061 1.00 67.38 97 ASP A N 1
ATOM 778 C CA . ASP A 1 97 ? 0.114 -2.582 -15.819 1.00 67.38 97 ASP A CA 1
ATOM 779 C C . ASP A 1 97 ? 0.549 -3.124 -14.444 1.00 67.38 97 ASP A C 1
ATOM 781 O O . ASP A 1 97 ? 1.608 -3.737 -14.277 1.00 67.38 97 ASP A O 1
ATOM 785 N N . LYS A 1 98 ? -0.250 -2.810 -13.416 1.00 69.00 98 LYS A N 1
ATOM 786 C CA . LYS A 1 98 ? -0.026 -3.233 -12.020 1.00 69.00 98 LYS A CA 1
ATOM 787 C C . LYS A 1 98 ? -0.322 -4.720 -11.814 1.00 69.00 98 LYS A C 1
ATOM 789 O O . LYS A 1 98 ? 0.078 -5.277 -10.787 1.00 69.00 98 LYS A O 1
ATOM 794 N N . ASP A 1 99 ? -0.979 -5.350 -12.782 1.00 83.81 99 ASP A N 1
ATOM 795 C CA . ASP A 1 99 ? -1.482 -6.713 -12.688 1.00 83.81 99 ASP A CA 1
ATOM 796 C C . ASP A 1 99 ? -0.406 -7.728 -13.101 1.00 83.81 99 ASP A C 1
ATOM 798 O O . ASP A 1 99 ? -0.427 -8.889 -12.682 1.00 83.81 99 ASP A O 1
ATOM 802 N N . GLU A 1 100 ? 0.633 -7.284 -13.805 1.00 86.12 100 GLU A N 1
ATOM 803 C CA . GLU A 1 100 ? 1.652 -8.165 -14.370 1.00 86.12 100 GLU A CA 1
ATOM 804 C C . GLU A 1 100 ? 2.370 -9.039 -13.327 1.00 86.12 100 GLU A C 1
ATOM 806 O O . GLU A 1 100 ? 2.582 -10.238 -13.532 1.00 86.12 100 GLU A O 1
ATOM 811 N N . TYR A 1 101 ? 2.656 -8.491 -12.143 1.00 89.12 101 TYR A N 1
ATOM 812 C CA . TYR A 1 101 ? 3.323 -9.245 -11.078 1.00 89.12 101 TYR A CA 1
ATOM 813 C C . TYR A 1 101 ? 2.358 -9.948 -10.116 1.00 89.12 101 TYR A C 1
ATOM 815 O O . TYR A 1 101 ? 2.567 -11.116 -9.795 1.00 89.12 101 TYR A O 1
ATOM 823 N N . PHE A 1 102 ? 1.311 -9.261 -9.650 1.00 89.50 102 PHE A N 1
ATOM 824 C CA . PHE A 1 102 ? 0.433 -9.761 -8.581 1.00 89.50 102 PHE A CA 1
ATOM 825 C C . PHE A 1 102 ? -0.910 -10.316 -9.068 1.00 89.50 102 PHE A C 1
ATOM 827 O O . PHE A 1 102 ? -1.686 -10.787 -8.244 1.00 89.50 102 PHE A O 1
ATOM 834 N N . VAL A 1 103 ? -1.180 -10.320 -10.375 1.00 89.06 103 VAL A N 1
ATOM 835 C CA . VAL A 1 103 ? -2.334 -11.005 -10.985 1.00 89.06 103 VAL A CA 1
ATOM 836 C C . VAL A 1 103 ? -1.852 -12.082 -11.952 1.00 89.06 103 VAL A C 1
ATOM 838 O O . VAL A 1 103 ? -2.231 -13.249 -11.822 1.00 89.06 103 VAL A O 1
ATOM 841 N N . HIS A 1 104 ? -0.965 -11.736 -12.886 1.00 89.44 104 HIS A N 1
ATOM 842 C CA . HIS A 1 104 ? -0.455 -12.678 -13.886 1.00 89.44 104 HIS A CA 1
ATOM 843 C C . HIS A 1 104 ? 0.700 -13.535 -13.340 1.00 89.44 104 HIS A C 1
ATOM 845 O O . HIS A 1 104 ? 0.761 -14.749 -13.588 1.00 89.44 104 HIS A O 1
ATOM 851 N N . GLY A 1 105 ? 1.533 -12.964 -12.465 1.00 88.50 105 GLY A N 1
ATOM 852 C CA . GLY A 1 105 ? 2.666 -13.658 -11.845 1.00 88.50 105 GLY A CA 1
ATOM 853 C C . GLY A 1 105 ? 3.938 -13.618 -12.692 1.00 88.50 105 GLY A C 1
ATOM 854 O O . GLY A 1 105 ? 4.814 -14.463 -12.503 1.00 88.50 105 GLY A O 1
ATOM 855 N N . HIS A 1 106 ? 4.032 -12.689 -13.643 1.00 89.88 106 HIS A N 1
ATOM 856 C CA . HIS A 1 106 ? 5.193 -12.513 -14.506 1.00 89.88 106 HIS A CA 1
ATOM 857 C C . HIS A 1 106 ? 6.322 -11.780 -13.774 1.00 89.88 106 HIS A C 1
ATOM 859 O O . HIS A 1 106 ? 6.103 -10.896 -12.949 1.00 89.88 106 HIS A O 1
ATOM 865 N N . ASN A 1 107 ? 7.569 -12.147 -14.072 1.00 90.06 107 ASN A N 1
ATOM 866 C CA . ASN A 1 107 ? 8.732 -11.587 -13.396 1.00 90.06 107 ASN A CA 1
ATOM 867 C C . ASN A 1 107 ? 9.081 -10.192 -13.940 1.00 90.06 107 ASN A C 1
ATOM 869 O O . ASN A 1 107 ? 9.822 -10.056 -14.911 1.00 90.06 107 ASN A O 1
ATOM 873 N N . ILE A 1 108 ? 8.633 -9.154 -13.237 1.00 88.44 108 ILE A N 1
ATOM 874 C CA . ILE A 1 108 ? 8.882 -7.744 -13.579 1.00 88.44 108 ILE A CA 1
ATOM 875 C C . ILE A 1 108 ? 10.343 -7.287 -13.424 1.00 88.44 108 ILE A C 1
ATOM 877 O O . ILE A 1 108 ? 10.645 -6.120 -13.649 1.00 88.44 108 ILE A O 1
ATOM 881 N N . SER A 1 109 ? 11.274 -8.167 -13.040 1.00 88.06 109 SER A N 1
ATOM 882 C CA . SER A 1 109 ? 12.709 -7.855 -13.126 1.00 88.06 109 SER A CA 1
ATOM 883 C C . SER A 1 109 ? 13.298 -8.117 -14.518 1.00 88.06 109 SER A C 1
ATOM 885 O O . SER A 1 109 ? 14.430 -7.711 -14.776 1.00 88.06 109 SER A O 1
ATOM 887 N N . GLN A 1 110 ? 12.554 -8.784 -15.410 1.00 87.19 110 GLN A N 1
ATOM 888 C CA . GLN A 1 110 ? 12.998 -9.117 -16.764 1.00 87.19 110 GLN A CA 1
ATOM 889 C C . GLN A 1 110 ? 12.611 -8.032 -17.777 1.00 87.19 110 GLN A C 1
ATOM 891 O O . GLN A 1 110 ? 11.497 -7.510 -17.770 1.00 87.19 110 GLN A O 1
ATOM 896 N N . ALA A 1 111 ? 13.549 -7.678 -18.657 1.00 81.88 111 ALA A N 1
ATOM 897 C CA . ALA A 1 111 ? 13.377 -6.572 -19.596 1.00 81.88 111 ALA A CA 1
ATOM 898 C C . ALA A 1 111 ? 12.286 -6.828 -20.648 1.00 81.88 111 ALA A C 1
ATOM 900 O O . ALA A 1 111 ? 11.634 -5.882 -21.067 1.00 81.88 111 ALA A O 1
ATOM 901 N N . ASP A 1 112 ? 12.065 -8.074 -21.061 1.00 82.12 112 ASP A N 1
ATOM 902 C CA . ASP A 1 112 ? 11.032 -8.489 -22.021 1.00 82.12 112 ASP A CA 1
ATOM 903 C C . ASP A 1 112 ? 9.607 -8.373 -21.449 1.00 82.12 112 ASP A C 1
ATOM 905 O O . ASP A 1 112 ? 8.699 -7.881 -22.129 1.00 82.12 112 ASP A O 1
ATOM 909 N N . VAL A 1 113 ? 9.423 -8.742 -20.176 1.00 83.50 113 VAL A N 1
ATOM 910 C CA . VAL A 1 113 ? 8.172 -8.524 -19.429 1.00 83.50 113 VAL A CA 1
ATOM 911 C C . VAL A 1 113 ? 7.883 -7.025 -19.346 1.00 83.50 113 VAL A C 1
ATOM 913 O O . VAL A 1 113 ? 6.795 -6.576 -19.701 1.00 83.50 113 VAL A O 1
ATOM 916 N N . LEU A 1 114 ? 8.886 -6.221 -18.983 1.00 79.81 114 LEU A N 1
ATOM 917 C CA . LEU A 1 114 ? 8.748 -4.762 -18.910 1.00 79.81 114 LEU A CA 1
ATOM 918 C C . LEU A 1 114 ? 8.518 -4.116 -20.277 1.00 79.81 114 LEU A C 1
ATOM 920 O O . LEU A 1 114 ? 7.723 -3.188 -20.386 1.00 79.81 114 LEU A O 1
ATOM 924 N N . GLN A 1 115 ? 9.163 -4.608 -21.333 1.00 74.31 115 GLN A N 1
ATOM 925 C CA . GLN A 1 115 ? 8.904 -4.158 -22.701 1.00 74.31 115 GLN A CA 1
ATOM 926 C C . GLN A 1 115 ? 7.455 -4.389 -23.102 1.00 74.31 115 GLN A C 1
ATOM 928 O O . GLN A 1 115 ? 6.897 -3.562 -23.815 1.00 74.31 115 GLN A O 1
ATOM 933 N N . THR A 1 116 ? 6.862 -5.500 -22.663 1.00 73.88 116 THR A N 1
ATOM 934 C CA . THR A 1 116 ? 5.470 -5.848 -22.956 1.00 73.88 116 THR A CA 1
ATOM 935 C C . THR A 1 116 ? 4.503 -4.997 -22.139 1.00 73.88 116 THR A C 1
ATOM 937 O O . THR A 1 116 ? 3.598 -4.407 -22.726 1.00 73.88 116 THR A O 1
ATOM 940 N N . ALA A 1 117 ? 4.745 -4.863 -20.833 1.00 70.75 117 ALA A N 1
ATOM 941 C CA . ALA A 1 117 ? 3.908 -4.087 -19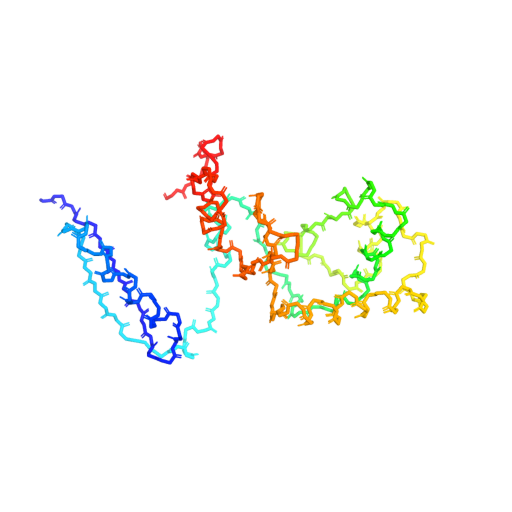.918 1.00 70.75 117 ALA A CA 1
ATOM 942 C C . ALA A 1 117 ? 3.954 -2.568 -20.186 1.00 70.75 117 ALA A C 1
ATOM 944 O O . ALA A 1 117 ? 2.975 -1.871 -19.950 1.00 70.75 117 ALA A O 1
ATOM 945 N N . LEU A 1 118 ? 5.076 -2.047 -20.705 1.00 71.12 118 LEU A N 1
ATOM 946 C CA . LEU A 1 118 ? 5.318 -0.608 -20.887 1.00 71.12 118 LEU A CA 1
ATOM 947 C C . LEU A 1 118 ? 5.314 -0.147 -22.364 1.00 71.12 118 LEU A C 1
ATOM 949 O O . LEU A 1 118 ? 5.807 0.950 -22.659 1.00 71.12 118 LEU A O 1
ATOM 953 N N . LYS A 1 119 ? 4.813 -0.952 -23.325 1.00 63.28 119 LYS A N 1
ATOM 954 C CA . LYS A 1 119 ? 4.699 -0.548 -24.752 1.00 63.28 119 LYS A CA 1
ATOM 955 C C . LYS A 1 119 ? 3.865 0.737 -24.817 1.00 63.28 119 LYS A C 1
ATOM 957 O O . LYS A 1 119 ? 2.659 0.614 -24.625 1.00 63.28 119 LYS A O 1
ATOM 962 N N . PRO A 1 120 ? 4.408 1.954 -25.059 1.00 53.19 120 PRO A N 1
ATOM 963 C CA . PRO A 1 120 ? 5.347 2.364 -26.119 1.00 53.19 120 PRO A CA 1
ATOM 964 C C . PRO A 1 120 ? 6.607 3.149 -25.651 1.00 53.19 120 PRO A C 1
ATOM 966 O O . PRO A 1 120 ? 7.269 3.784 -26.476 1.00 53.19 120 PRO A O 1
ATOM 969 N N . ILE A 1 121 ? 6.953 3.138 -24.359 1.00 57.38 121 ILE A N 1
ATOM 970 C CA . ILE A 1 121 ? 7.871 4.139 -23.755 1.00 57.38 121 ILE A CA 1
ATOM 971 C C . ILE A 1 121 ? 9.256 3.567 -23.392 1.00 57.38 121 ILE A C 1
ATOM 973 O O . ILE A 1 121 ? 10.163 4.284 -22.983 1.00 57.38 121 ILE A O 1
ATOM 977 N N . PHE A 1 122 ? 9.498 2.291 -23.699 1.00 58.41 122 PHE A N 1
ATOM 978 C CA . PHE A 1 122 ? 10.788 1.603 -23.517 1.00 58.41 122 PHE A CA 1
ATOM 979 C C . PHE A 1 122 ? 11.968 2.187 -24.339 1.00 58.41 122 PHE A C 1
ATOM 981 O O . PHE A 1 122 ? 13.067 1.645 -24.330 1.00 58.41 122 PHE A O 1
ATOM 988 N N . LYS A 1 123 ? 11.778 3.284 -25.083 1.00 60.19 123 LYS A N 1
ATOM 989 C CA . LYS A 1 123 ? 12.845 3.904 -25.891 1.00 60.19 123 LYS A CA 1
ATOM 990 C C . LYS A 1 123 ? 13.848 4.727 -25.073 1.00 60.19 123 LYS A C 1
ATOM 992 O O . LYS A 1 123 ? 14.880 5.107 -25.613 1.00 60.19 123 LYS A O 1
ATOM 997 N N . SER A 1 124 ? 13.557 5.004 -23.807 1.00 62.81 124 SER A N 1
ATOM 998 C CA . SER A 1 124 ? 14.456 5.697 -22.881 1.00 62.81 124 SER A CA 1
ATOM 999 C C . SER A 1 124 ? 15.412 4.739 -22.168 1.00 62.81 124 SER A C 1
ATOM 1001 O O . SER A 1 124 ? 14.994 3.669 -21.715 1.00 62.81 124 SER A O 1
ATOM 1003 N N . ASP A 1 125 ? 16.658 5.152 -21.959 1.00 70.50 125 ASP A N 1
ATOM 1004 C CA . ASP A 1 125 ? 17.630 4.360 -21.209 1.00 70.50 125 ASP A CA 1
ATOM 1005 C C . ASP A 1 125 ? 17.418 4.502 -19.688 1.00 70.50 125 ASP A C 1
ATOM 1007 O O . ASP A 1 125 ? 17.834 5.473 -19.065 1.00 70.50 125 ASP A O 1
ATOM 1011 N N . ALA A 1 126 ? 16.803 3.503 -19.044 1.00 73.00 126 ALA A N 1
ATOM 1012 C CA . ALA A 1 126 ? 16.672 3.458 -17.579 1.00 73.00 126 ALA A CA 1
ATOM 1013 C C . ALA A 1 126 ? 18.019 3.335 -16.836 1.00 73.00 126 ALA A C 1
ATOM 1015 O O . ALA A 1 126 ? 18.063 3.358 -15.598 1.00 73.00 126 ALA A O 1
ATOM 1016 N N . THR A 1 127 ? 19.122 3.151 -17.566 1.00 78.38 127 THR A N 1
ATOM 1017 C CA . THR A 1 127 ? 20.481 3.161 -17.028 1.00 78.38 127 THR A CA 1
ATOM 1018 C C . THR A 1 127 ? 21.152 4.533 -17.094 1.00 78.38 127 THR A C 1
ATOM 1020 O O . THR A 1 127 ? 22.230 4.674 -16.500 1.00 78.38 127 THR A O 1
ATOM 1023 N N . ASP A 1 128 ? 20.495 5.532 -17.692 1.00 84.81 128 ASP A N 1
ATOM 1024 C CA . ASP A 1 128 ? 20.949 6.921 -17.737 1.00 84.81 128 ASP A CA 1
ATOM 1025 C C . ASP A 1 128 ? 21.286 7.433 -16.315 1.00 84.81 128 ASP A C 1
ATOM 1027 O O . ASP A 1 128 ? 20.480 7.269 -15.384 1.00 84.81 128 ASP A O 1
ATOM 1031 N N . PRO A 1 129 ? 22.491 8.002 -16.098 1.00 90.19 129 PRO A N 1
ATOM 1032 C CA . PRO A 1 129 ? 22.880 8.598 -14.823 1.00 90.19 129 PRO A CA 1
ATOM 1033 C C . PRO A 1 129 ? 21.868 9.601 -14.250 1.00 90.19 129 PRO A C 1
ATOM 1035 O O . PRO A 1 129 ? 21.675 9.612 -13.031 1.00 90.19 129 PRO A O 1
ATOM 1038 N N . GLU A 1 130 ? 21.202 10.398 -15.086 1.00 89.81 130 GLU A N 1
ATOM 1039 C CA . GLU A 1 130 ? 20.209 11.388 -14.654 1.00 89.81 130 GLU A CA 1
ATOM 1040 C C . GLU A 1 130 ? 18.975 10.705 -14.050 1.00 89.81 130 GLU A C 1
ATOM 1042 O O . GLU A 1 130 ? 18.571 11.015 -12.929 1.00 89.81 130 GLU A O 1
ATOM 1047 N N . ILE A 1 131 ? 18.446 9.674 -14.713 1.00 89.31 131 ILE A N 1
ATOM 1048 C CA . ILE A 1 131 ? 17.298 8.895 -14.220 1.00 89.31 131 ILE A CA 1
ATOM 1049 C C . ILE A 1 131 ? 17.624 8.198 -12.897 1.00 89.31 131 ILE A C 1
ATOM 1051 O O . ILE A 1 131 ? 16.800 8.162 -11.977 1.00 89.31 131 ILE A O 1
ATOM 1055 N N . LYS A 1 132 ? 18.842 7.659 -12.763 1.00 91.31 132 LYS A N 1
ATOM 1056 C CA . LYS A 1 132 ? 19.308 7.061 -11.502 1.00 91.31 132 LYS A CA 1
ATOM 1057 C C . LYS A 1 132 ? 19.320 8.083 -10.370 1.00 91.31 132 LYS A C 1
ATOM 1059 O O . LYS A 1 132 ? 18.927 7.743 -9.251 1.00 91.31 132 LYS A O 1
ATOM 1064 N N . GLN A 1 133 ? 19.779 9.296 -10.662 1.00 94.75 133 GLN A N 1
ATOM 1065 C CA . GLN A 1 133 ? 19.865 10.379 -9.697 1.00 94.75 133 GLN A CA 1
ATOM 1066 C C . GLN A 1 133 ? 18.475 10.867 -9.279 1.00 94.75 133 GLN A C 1
ATOM 1068 O O . GLN A 1 133 ? 18.228 10.988 -8.080 1.00 94.75 133 GLN A O 1
ATOM 1073 N N . ILE A 1 134 ? 17.551 11.051 -10.225 1.00 93.50 134 ILE A N 1
ATOM 1074 C CA . ILE A 1 134 ? 16.168 11.458 -9.933 1.00 93.50 134 ILE A CA 1
ATOM 1075 C C . ILE A 1 134 ? 15.455 10.392 -9.094 1.00 93.50 134 ILE A C 1
ATOM 1077 O O . ILE A 1 134 ? 14.860 10.707 -8.067 1.00 93.50 134 ILE A O 1
ATOM 1081 N N . PHE A 1 135 ? 15.572 9.107 -9.450 1.00 94.12 135 PHE A N 1
ATOM 1082 C CA . PHE A 1 135 ? 14.968 8.027 -8.659 1.00 94.12 135 PHE A CA 1
ATOM 1083 C C . PHE A 1 135 ? 15.498 7.996 -7.212 1.00 94.12 135 PHE A C 1
ATOM 1085 O O . PHE A 1 135 ? 14.741 7.776 -6.260 1.00 94.12 135 PHE A O 1
ATOM 1092 N N . LYS A 1 136 ? 16.799 8.260 -7.030 1.00 96.00 136 LYS A N 1
ATOM 1093 C CA . LYS A 1 136 ? 17.407 8.396 -5.704 1.00 96.00 136 LYS A CA 1
ATOM 1094 C C . LYS A 1 136 ? 16.863 9.616 -4.954 1.00 96.00 136 LYS A C 1
ATOM 1096 O O . LYS A 1 136 ? 16.487 9.469 -3.796 1.00 96.00 136 LYS A O 1
ATOM 1101 N N . GLN A 1 137 ? 16.778 10.775 -5.603 1.00 97.31 137 GLN A N 1
ATOM 1102 C CA . GLN A 1 137 ? 16.232 12.001 -5.009 1.00 97.31 137 GLN A CA 1
ATOM 1103 C C . GLN A 1 137 ? 14.781 11.818 -4.563 1.00 97.31 137 GLN A C 1
ATOM 1105 O O . GLN A 1 137 ? 14.472 12.125 -3.418 1.00 97.31 137 GLN A O 1
ATOM 1110 N N . ASN A 1 138 ? 13.930 11.205 -5.389 1.00 96.12 138 ASN A N 1
ATOM 1111 C CA . ASN A 1 138 ? 12.549 10.877 -5.022 1.00 96.12 138 ASN A CA 1
ATOM 1112 C C . ASN A 1 138 ? 12.481 10.029 -3.739 1.00 96.12 138 ASN A C 1
ATOM 1114 O O . ASN A 1 138 ? 11.616 10.233 -2.887 1.00 96.12 138 ASN A O 1
ATOM 1118 N N . THR A 1 139 ? 13.408 9.077 -3.589 1.00 96.50 139 THR A N 1
ATOM 1119 C CA . THR A 1 139 ? 13.496 8.221 -2.397 1.00 96.50 139 THR A CA 1
ATOM 1120 C C . THR A 1 139 ? 13.967 9.012 -1.174 1.00 96.50 139 THR A C 1
ATOM 1122 O O . THR A 1 139 ? 13.360 8.911 -0.108 1.00 96.50 139 THR A O 1
ATOM 1125 N N . ASP A 1 140 ? 15.017 9.821 -1.325 1.00 98.06 140 ASP A N 1
ATOM 1126 C CA . ASP A 1 140 ? 15.575 10.646 -0.249 1.00 98.06 140 ASP A CA 1
ATOM 1127 C C . ASP A 1 140 ? 14.547 11.704 0.224 1.00 98.06 140 ASP A C 1
ATOM 1129 O O . ASP A 1 140 ? 14.384 11.923 1.427 1.00 98.06 140 ASP A O 1
ATOM 1133 N N . GLU A 1 141 ? 13.770 12.290 -0.693 1.00 96.88 141 GLU A N 1
ATOM 1134 C CA . GLU A 1 141 ? 12.655 13.191 -0.378 1.00 96.88 141 GLU A CA 1
ATOM 1135 C C . GLU A 1 141 ? 11.523 12.489 0.378 1.00 96.88 141 GLU A C 1
ATOM 1137 O O . GLU A 1 141 ? 11.004 13.040 1.350 1.00 96.88 141 GLU A O 1
ATOM 1142 N N . ALA A 1 142 ? 11.135 11.276 -0.027 1.00 96.81 142 ALA A N 1
ATOM 1143 C CA . ALA A 1 142 ? 10.111 10.510 0.681 1.00 96.81 142 ALA A CA 1
ATOM 1144 C C . ALA A 1 142 ? 10.535 10.225 2.132 1.00 96.81 142 ALA A C 1
ATOM 1146 O O . ALA A 1 142 ? 9.745 10.422 3.059 1.00 96.81 142 ALA A O 1
ATOM 1147 N N . ILE A 1 143 ? 11.799 9.842 2.341 1.00 97.06 143 ILE A N 1
ATOM 1148 C CA . ILE A 1 143 ? 12.377 9.647 3.678 1.00 97.06 143 ILE A CA 1
ATOM 1149 C C . ILE A 1 143 ? 12.334 10.955 4.478 1.00 97.06 143 ILE A C 1
ATOM 1151 O O . ILE A 1 143 ? 11.895 10.950 5.628 1.00 97.06 143 ILE A O 1
ATOM 1155 N N . ALA A 1 144 ? 12.727 12.083 3.875 1.00 96.62 144 ALA A N 1
ATOM 1156 C CA . ALA A 1 144 ? 12.689 13.394 4.530 1.00 96.62 144 ALA A CA 1
ATOM 1157 C C . ALA A 1 144 ? 11.263 13.825 4.929 1.00 96.62 144 ALA A C 1
ATOM 1159 O O . ALA A 1 144 ? 11.089 14.513 5.935 1.00 96.62 144 ALA A O 1
ATOM 1160 N N . ARG A 1 145 ? 10.238 13.375 4.193 1.00 95.38 145 ARG A N 1
ATOM 1161 C CA . ARG A 1 145 ? 8.812 13.568 4.524 1.00 95.38 145 ARG A CA 1
ATOM 1162 C C . ARG A 1 145 ? 8.266 12.557 5.544 1.00 95.38 145 ARG A C 1
ATOM 1164 O O . ARG A 1 145 ? 7.074 12.573 5.840 1.00 95.38 145 ARG A O 1
ATOM 1171 N N . GLY A 1 146 ? 9.108 11.676 6.087 1.00 95.69 146 GLY A N 1
ATOM 1172 C CA . GLY A 1 146 ? 8.728 10.694 7.107 1.00 95.69 146 GLY A CA 1
ATOM 1173 C C . GLY A 1 146 ? 8.075 9.422 6.562 1.00 95.69 146 GLY A C 1
ATOM 1174 O O . GLY A 1 146 ? 7.485 8.665 7.334 1.00 95.69 146 GLY A O 1
ATOM 1175 N N . VAL A 1 147 ? 8.165 9.156 5.254 1.00 96.94 147 VAL A N 1
ATOM 1176 C CA . VAL A 1 147 ? 7.702 7.891 4.667 1.00 96.94 147 VAL A CA 1
ATOM 1177 C C . VAL A 1 147 ? 8.587 6.746 5.165 1.00 96.94 147 VAL A C 1
ATOM 1179 O O . VAL A 1 147 ? 9.800 6.761 4.979 1.00 96.94 147 VAL A O 1
ATOM 1182 N N . PHE A 1 148 ? 7.971 5.730 5.775 1.00 95.69 148 PHE A N 1
ATOM 1183 C CA . PHE A 1 148 ? 8.665 4.562 6.343 1.00 95.69 148 PHE A CA 1
ATOM 1184 C C . PHE A 1 148 ? 8.214 3.220 5.740 1.00 95.69 148 PHE A C 1
ATOM 1186 O O . PHE A 1 148 ? 8.708 2.163 6.126 1.00 95.69 148 PHE A O 1
ATOM 1193 N N . GLY A 1 149 ? 7.264 3.245 4.803 1.00 94.19 149 GLY A N 1
ATOM 1194 C CA . GLY A 1 149 ? 6.708 2.060 4.157 1.00 94.19 149 GLY A CA 1
ATOM 1195 C C . GLY A 1 149 ? 5.835 2.418 2.954 1.00 94.19 149 GLY A C 1
ATOM 1196 O O . GLY A 1 149 ? 5.601 3.594 2.672 1.00 94.19 149 GLY A O 1
ATOM 1197 N N . ALA A 1 150 ? 5.343 1.404 2.243 1.00 92.62 150 ALA A N 1
ATOM 1198 C CA . ALA A 1 150 ? 4.491 1.572 1.067 1.00 92.62 150 ALA A CA 1
ATOM 1199 C C . ALA A 1 150 ? 3.219 0.692 1.137 1.00 92.62 150 ALA A C 1
ATOM 1201 O O . ALA A 1 150 ? 3.295 -0.416 1.668 1.00 92.62 150 ALA A O 1
ATOM 1202 N N . PRO A 1 151 ? 2.078 1.149 0.578 1.00 94.62 151 PRO A N 1
ATOM 1203 C CA . PRO A 1 151 ? 1.848 2.515 0.112 1.00 94.62 151 PRO A CA 1
ATOM 1204 C C . PRO A 1 151 ? 1.762 3.495 1.294 1.00 94.62 151 PRO A C 1
ATOM 1206 O O . PRO A 1 151 ? 1.320 3.142 2.389 1.00 94.62 151 PRO A O 1
ATOM 1209 N N . THR A 1 152 ? 2.180 4.734 1.054 1.00 97.50 152 THR A N 1
ATOM 1210 C CA . THR A 1 152 ? 1.971 5.863 1.964 1.00 97.50 152 THR A CA 1
ATOM 1211 C C . THR A 1 152 ? 1.285 6.979 1.191 1.00 97.50 152 THR A C 1
ATOM 1213 O O . THR A 1 152 ? 1.714 7.324 0.092 1.00 97.50 152 THR A O 1
ATOM 1216 N N . PHE A 1 153 ? 0.232 7.544 1.771 1.00 97.06 153 PHE A N 1
ATOM 1217 C CA . PHE A 1 153 ? -0.528 8.652 1.211 1.00 97.06 153 PHE A CA 1
ATOM 1218 C C . PHE A 1 153 ? -0.235 9.919 2.009 1.00 97.06 153 PHE A C 1
ATOM 1220 O O . PHE A 1 153 ? -0.468 9.965 3.218 1.00 97.06 153 PHE A O 1
ATOM 1227 N N . ILE A 1 154 ? 0.263 10.945 1.322 1.00 96.38 154 ILE A N 1
ATOM 1228 C CA . ILE A 1 154 ? 0.360 12.300 1.859 1.00 96.38 154 ILE A CA 1
ATOM 1229 C C . ILE A 1 154 ? -0.912 13.048 1.474 1.00 96.38 154 ILE A C 1
ATOM 1231 O O . ILE A 1 154 ? -1.230 13.192 0.294 1.00 96.38 154 ILE A O 1
ATOM 1235 N N . VAL A 1 155 ? -1.647 13.514 2.475 1.00 96.12 155 VAL A N 1
ATOM 1236 C CA . VAL A 1 155 ? -2.936 14.184 2.321 1.00 96.12 155 VAL A CA 1
ATOM 1237 C C . VAL A 1 155 ? -2.789 15.638 2.751 1.00 96.12 155 VAL A C 1
ATOM 1239 O O . VAL A 1 155 ? -2.291 15.920 3.840 1.00 96.12 155 VAL A O 1
ATOM 1242 N N . LYS A 1 156 ? -3.247 16.564 1.904 1.00 94.62 156 LYS A N 1
ATOM 1243 C CA . LYS A 1 156 ? -3.385 17.993 2.223 1.00 94.62 156 LYS A CA 1
ATOM 1244 C C . LYS A 1 156 ? -4.860 18.337 2.347 1.00 94.62 156 LYS A C 1
ATOM 1246 O O . LYS A 1 156 ? -5.676 17.839 1.572 1.00 94.62 156 LYS A O 1
ATOM 1251 N N . LYS A 1 157 ? -5.204 19.192 3.306 1.00 92.50 157 LYS A N 1
ATOM 1252 C CA . LYS A 1 157 ? -6.587 19.612 3.538 1.00 92.50 157 LYS A CA 1
ATOM 1253 C C . LYS A 1 157 ? -6.822 21.008 2.971 1.00 92.50 157 LYS A C 1
ATOM 1255 O O . LYS A 1 157 ? -6.061 21.930 3.247 1.00 92.50 157 LYS A O 1
ATOM 1260 N N . ALA A 1 158 ? -7.886 21.165 2.185 1.00 90.06 158 ALA A N 1
ATOM 1261 C CA . ALA A 1 158 ? -8.278 22.471 1.665 1.00 90.06 158 ALA A CA 1
ATOM 1262 C C . ALA A 1 158 ? -8.527 23.461 2.817 1.00 90.06 158 ALA A C 1
ATOM 1264 O O . ALA A 1 158 ? -9.168 23.116 3.811 1.00 90.06 158 ALA A O 1
ATOM 1265 N N . GLY A 1 159 ? -8.017 24.686 2.675 1.00 91.19 159 GLY A N 1
ATOM 1266 C CA . GLY A 1 159 ? -8.110 25.729 3.701 1.00 91.19 159 GLY A CA 1
ATOM 1267 C C . GLY A 1 159 ? -7.043 25.657 4.800 1.00 91.19 159 GLY A C 1
ATOM 1268 O O . GLY A 1 159 ? -7.004 26.548 5.644 1.00 91.19 159 GLY A O 1
ATOM 1269 N N . GLU A 1 160 ? -6.165 24.651 4.794 1.00 93.75 160 GLU A N 1
ATOM 1270 C CA . GLU A 1 160 ? -4.958 24.640 5.625 1.00 93.75 160 GLU A CA 1
ATOM 1271 C C . GLU A 1 160 ? -3.733 25.148 4.842 1.00 93.75 160 GLU A C 1
ATOM 1273 O O . GLU A 1 160 ? -3.758 25.159 3.606 1.00 93.75 160 GLU A O 1
ATOM 1278 N N . PRO A 1 161 ? -2.663 25.587 5.534 1.00 94.44 161 PRO A N 1
ATOM 1279 C CA . PRO A 1 161 ? -1.433 26.015 4.874 1.00 94.44 161 PRO A CA 1
ATOM 1280 C C . PRO A 1 161 ? -0.867 24.935 3.943 1.00 94.44 161 PRO A C 1
ATOM 1282 O O . PRO A 1 161 ? -0.942 23.743 4.244 1.00 94.44 161 PRO A O 1
ATOM 1285 N N . ALA A 1 162 ? -0.296 25.347 2.809 1.00 85.44 162 ALA A N 1
ATOM 1286 C CA . ALA A 1 162 ? 0.128 24.440 1.737 1.00 85.44 162 ALA A CA 1
ATOM 1287 C C . ALA A 1 162 ? 1.251 23.472 2.158 1.00 85.44 162 ALA A C 1
ATOM 1289 O O . ALA A 1 162 ? 1.390 22.381 1.591 1.00 85.44 162 ALA A O 1
ATOM 1290 N N . GLU A 1 163 ? 2.044 23.876 3.146 1.00 88.12 163 GLU A N 1
ATOM 1291 C CA . GLU A 1 163 ? 3.112 23.111 3.782 1.00 88.12 163 GLU A CA 1
ATOM 1292 C C . GLU A 1 163 ? 2.601 22.067 4.786 1.00 88.12 163 GLU A C 1
ATOM 1294 O O . GLU A 1 163 ? 3.359 21.190 5.199 1.00 88.12 163 GLU A O 1
ATOM 1299 N N . LYS A 1 164 ? 1.326 22.139 5.188 1.00 92.88 164 LYS A N 1
ATOM 1300 C CA . LYS A 1 164 ? 0.754 21.218 6.167 1.00 92.88 164 LYS A CA 1
ATOM 1301 C C . LYS A 1 164 ? 0.312 19.925 5.484 1.00 92.88 164 LYS A C 1
ATOM 1303 O O . LYS A 1 164 ? -0.668 19.879 4.741 1.00 92.88 164 LYS A O 1
ATOM 1308 N N . GLU A 1 165 ? 1.052 18.862 5.770 1.00 94.19 165 GLU A N 1
ATOM 1309 C CA . GLU A 1 165 ? 0.885 17.530 5.194 1.00 94.19 165 GLU A CA 1
ATOM 1310 C C . GLU A 1 165 ? 0.558 16.496 6.281 1.00 94.19 165 GLU A C 1
ATOM 1312 O O . GLU A 1 165 ? 1.073 16.564 7.398 1.00 94.19 165 GLU A O 1
ATOM 1317 N N . TYR A 1 166 ? -0.295 15.523 5.950 1.00 95.56 166 TYR A N 1
ATOM 1318 C CA . TYR A 1 166 ? -0.687 14.432 6.846 1.00 95.56 166 TYR A CA 1
ATOM 1319 C C . TYR A 1 166 ? -0.401 13.087 6.198 1.00 95.56 166 TYR A C 1
ATOM 1321 O O . TYR A 1 166 ? -0.790 12.846 5.057 1.00 95.56 166 TYR A O 1
ATOM 1329 N N . LEU A 1 167 ? 0.254 12.201 6.941 1.00 97.25 167 LEU A N 1
ATOM 1330 C CA . LEU A 1 167 ? 0.732 10.920 6.437 1.00 97.25 167 LEU A CA 1
ATOM 1331 C C . LEU A 1 167 ? -0.182 9.774 6.883 1.00 97.25 167 LEU A C 1
ATOM 1333 O O . LEU A 1 167 ? -0.430 9.593 8.075 1.00 97.25 167 LEU A O 1
ATOM 1337 N N . PHE A 1 168 ? -0.626 8.961 5.924 1.00 97.12 168 PHE A N 1
ATOM 1338 C CA . PHE A 1 168 ? -1.380 7.729 6.157 1.00 97.12 168 PHE A CA 1
ATOM 1339 C C . PHE A 1 168 ? -0.666 6.544 5.493 1.00 97.12 168 PHE A C 1
ATOM 1341 O O . PHE A 1 168 ? -0.544 6.495 4.273 1.00 97.12 168 PHE A O 1
ATOM 1348 N N . PHE A 1 169 ? -0.191 5.586 6.293 1.00 96.12 169 PHE A N 1
ATOM 1349 C CA . PHE A 1 169 ? 0.489 4.374 5.818 1.00 96.12 169 PHE A CA 1
ATOM 1350 C C . PHE A 1 169 ? -0.463 3.170 5.773 1.00 96.12 169 PHE A C 1
ATOM 1352 O O . PHE A 1 169 ? -1.189 2.929 6.743 1.00 96.12 169 PHE A O 1
ATOM 1359 N N . GLY A 1 170 ? -0.384 2.393 4.689 1.00 91.88 170 GLY A N 1
ATOM 1360 C CA . GLY A 1 170 ? -1.121 1.144 4.492 1.00 91.88 170 GLY A CA 1
ATOM 1361 C C . GLY A 1 170 ? -2.316 1.274 3.545 1.00 91.88 170 GLY A C 1
ATOM 1362 O O . GLY A 1 170 ? -2.831 2.363 3.292 1.00 91.88 170 GLY A O 1
ATOM 1363 N N . SER A 1 171 ? -2.771 0.139 3.011 1.00 90.31 171 SER A N 1
ATOM 1364 C CA . SER A 1 171 ? -3.950 0.040 2.133 1.00 90.31 171 SER A CA 1
ATOM 1365 C C . SER A 1 171 ? -5.287 0.037 2.891 1.00 90.31 171 SER A C 1
ATOM 1367 O O . SER A 1 171 ? -6.342 -0.142 2.293 1.00 90.31 171 SER A O 1
ATOM 1369 N N . ASP A 1 172 ? -5.255 0.227 4.207 1.00 90.50 172 ASP A N 1
ATOM 1370 C CA . ASP A 1 172 ? -6.354 0.048 5.161 1.00 90.50 172 ASP A CA 1
ATOM 1371 C C . ASP A 1 172 ? -6.702 1.356 5.910 1.00 90.50 172 ASP A C 1
ATOM 1373 O O . ASP A 1 172 ? -7.284 1.339 6.996 1.00 90.50 172 ASP A O 1
ATOM 1377 N N . ARG A 1 173 ? -6.325 2.516 5.350 1.00 94.44 173 ARG A N 1
ATOM 1378 C CA . ARG A 1 173 ? -6.551 3.850 5.949 1.00 94.44 173 ARG A CA 1
ATOM 1379 C C . ARG A 1 173 ? -7.564 4.719 5.205 1.00 94.44 173 ARG A C 1
ATOM 1381 O O . ARG A 1 173 ? -7.772 5.861 5.603 1.00 94.44 173 ARG A O 1
ATOM 1388 N N . PHE A 1 174 ? -8.230 4.203 4.172 1.00 93.75 174 PHE A N 1
ATOM 1389 C CA . PHE A 1 174 ? -9.163 4.995 3.359 1.00 93.75 174 PHE A CA 1
ATOM 1390 C C . PHE A 1 174 ? -10.346 5.564 4.155 1.00 93.75 174 PHE A C 1
ATOM 1392 O O . PHE A 1 174 ? -10.712 6.712 3.928 1.00 93.75 174 PHE A O 1
ATOM 1399 N N . GLU A 1 175 ? -10.880 4.833 5.139 1.00 94.06 175 GLU A N 1
ATOM 1400 C CA . GLU A 1 175 ? -11.911 5.364 6.048 1.00 94.06 175 GLU A CA 1
ATOM 1401 C C . GLU A 1 175 ? -11.404 6.583 6.833 1.00 94.06 175 GLU A C 1
ATOM 1403 O O . GLU A 1 175 ? -12.084 7.603 6.927 1.00 94.06 175 GLU A O 1
ATOM 1408 N N . MET A 1 176 ? -10.174 6.506 7.354 1.00 94.44 176 MET A N 1
ATOM 1409 C CA . MET A 1 176 ? -9.551 7.604 8.095 1.00 94.44 176 MET A CA 1
ATOM 1410 C C . MET A 1 176 ? -9.272 8.804 7.188 1.00 94.44 176 MET A C 1
ATOM 1412 O O . MET A 1 176 ? -9.525 9.935 7.595 1.00 94.44 176 MET A O 1
ATOM 1416 N N . ILE A 1 177 ? -8.785 8.566 5.966 1.00 96.00 177 ILE A N 1
ATOM 1417 C CA . ILE A 1 177 ? -8.543 9.613 4.964 1.00 96.00 177 ILE A CA 1
ATOM 1418 C C . ILE A 1 177 ? -9.860 10.311 4.603 1.00 96.00 177 ILE A C 1
ATOM 1420 O O . ILE A 1 177 ? -9.923 11.540 4.616 1.00 96.00 177 ILE A O 1
ATOM 1424 N N . ALA A 1 178 ? -10.922 9.547 4.333 1.00 94.94 178 ALA A N 1
ATOM 1425 C CA . ALA A 1 178 ? -12.232 10.092 3.998 1.00 94.94 178 ALA A CA 1
ATOM 1426 C C . ALA A 1 178 ? -12.799 10.931 5.151 1.00 94.94 178 ALA A C 1
ATOM 1428 O O . ALA A 1 178 ? -13.147 12.093 4.947 1.00 94.94 178 ALA A O 1
ATOM 1429 N N . ALA A 1 179 ? -12.789 10.401 6.379 1.00 94.75 179 ALA A N 1
ATOM 1430 C CA . ALA A 1 179 ? -13.225 11.136 7.564 1.00 94.75 179 ALA A CA 1
ATOM 1431 C C . ALA A 1 179 ? -12.400 12.418 7.786 1.00 94.75 179 ALA A C 1
ATOM 1433 O O . ALA A 1 179 ? -12.954 13.472 8.100 1.00 94.75 179 ALA A O 1
ATOM 1434 N N . PHE A 1 180 ? -11.082 12.354 7.578 1.00 94.56 180 PHE A N 1
ATOM 1435 C CA . PHE A 1 180 ? -10.180 13.496 7.718 1.00 94.56 180 PHE A CA 1
ATOM 1436 C C . PHE A 1 180 ? -10.478 14.616 6.703 1.00 94.56 180 PHE A C 1
ATOM 1438 O O . PHE A 1 180 ? -10.480 15.804 7.061 1.00 94.56 180 PHE A O 1
ATOM 1445 N N . LEU A 1 181 ? -10.771 14.237 5.457 1.00 95.25 181 LEU A N 1
ATOM 1446 C CA . LEU A 1 181 ? -11.127 15.141 4.361 1.00 95.25 181 LEU A CA 1
ATOM 1447 C C . LEU A 1 181 ? -12.603 15.578 4.371 1.00 95.25 181 LEU A C 1
ATOM 1449 O O . LEU A 1 181 ? -12.963 16.479 3.620 1.00 95.25 181 LEU A O 1
ATOM 1453 N N . GLY A 1 182 ? -13.451 14.983 5.216 1.00 93.81 182 GLY A N 1
ATOM 1454 C CA . GLY A 1 182 ? -14.898 15.227 5.208 1.00 93.81 182 GLY A CA 1
ATOM 1455 C C . GLY A 1 182 ? -15.612 14.616 3.996 1.00 93.81 182 GLY A C 1
ATOM 1456 O O . GLY A 1 182 ? -16.655 15.115 3.580 1.00 93.81 182 GLY A O 1
ATOM 1457 N N . LEU A 1 183 ? -15.040 13.562 3.413 1.00 93.06 183 LEU A N 1
ATOM 1458 C CA . LEU A 1 183 ? -15.586 12.832 2.272 1.00 93.06 183 LEU A CA 1
ATOM 1459 C C . LEU A 1 183 ? -16.415 11.625 2.739 1.00 93.06 183 LEU A C 1
ATOM 1461 O O . LEU A 1 183 ? -16.132 11.052 3.795 1.00 93.06 183 LEU A O 1
ATOM 1465 N N . PRO A 1 184 ? -17.425 11.198 1.962 1.00 92.06 184 PRO A N 1
ATOM 1466 C CA . PRO A 1 184 ? -18.163 9.979 2.262 1.00 92.06 184 PRO A CA 1
ATOM 1467 C C . PRO A 1 184 ? -17.265 8.739 2.131 1.00 92.06 184 PRO A C 1
ATOM 1469 O O . PRO A 1 184 ? -16.406 8.668 1.254 1.00 92.06 184 PRO A O 1
ATOM 1472 N N . TYR A 1 185 ? -17.518 7.728 2.964 1.00 91.06 185 TYR A N 1
ATOM 1473 C CA . TYR A 1 185 ? -16.901 6.406 2.861 1.00 91.06 185 TYR A CA 1
ATOM 1474 C C . TYR A 1 185 ? -17.970 5.324 3.000 1.00 91.06 185 TYR A C 1
ATOM 1476 O O . TYR A 1 185 ? -18.686 5.275 3.998 1.00 91.06 185 TYR A O 1
ATOM 1484 N N . SER A 1 186 ? -18.099 4.465 1.988 1.00 88.06 186 SER A N 1
ATOM 1485 C CA . SER A 1 186 ? -19.112 3.402 1.939 1.00 88.06 186 SER A CA 1
ATOM 1486 C C . SER A 1 186 ? -18.542 2.001 2.179 1.00 88.06 186 SER A C 1
ATOM 1488 O O . SER A 1 186 ? -19.219 1.021 1.883 1.00 88.06 186 SER A O 1
ATOM 1490 N N . GLY A 1 187 ? -17.315 1.901 2.696 1.00 84.81 187 GLY A N 1
ATOM 1491 C CA . GLY A 1 187 ? -16.571 0.645 2.794 1.00 84.81 187 GLY A CA 1
ATOM 1492 C C . GLY A 1 187 ? -15.665 0.394 1.586 1.00 84.81 187 GLY A C 1
ATOM 1493 O O . GLY A 1 187 ? -15.636 1.176 0.638 1.00 84.81 187 GLY A O 1
ATOM 1494 N N . LEU A 1 188 ? -14.922 -0.716 1.631 1.00 79.00 188 LEU A N 1
ATOM 1495 C CA . LEU A 1 188 ? -13.948 -1.101 0.596 1.00 79.00 188 LEU A CA 1
ATOM 1496 C C . LEU A 1 188 ? -14.591 -1.540 -0.731 1.00 79.00 188 LEU A C 1
ATOM 1498 O O . LEU A 1 188 ? -13.892 -1.679 -1.729 1.00 79.00 188 LEU A O 1
ATOM 1502 N N . ILE A 1 189 ? -15.908 -1.755 -0.746 1.00 78.81 189 ILE A N 1
ATOM 1503 C CA . ILE A 1 189 ? -16.677 -2.156 -1.924 1.00 78.81 189 ILE A CA 1
ATOM 1504 C C . ILE A 1 189 ? -17.677 -1.027 -2.212 1.00 78.81 189 ILE A C 1
ATOM 1506 O O . ILE A 1 189 ? -18.597 -0.816 -1.415 1.00 78.81 189 ILE A O 1
ATOM 1510 N N . PRO A 1 190 ? -17.525 -0.271 -3.313 1.00 59.41 190 PRO A N 1
ATOM 1511 C CA . PRO A 1 190 ? -18.539 0.685 -3.742 1.00 59.41 190 PRO A CA 1
ATOM 1512 C C . PRO A 1 190 ? -19.883 -0.027 -3.936 1.00 59.41 190 PRO A C 1
ATOM 1514 O O . PRO A 1 190 ? -19.923 -1.146 -4.447 1.00 59.41 190 PRO A O 1
ATOM 1517 N N . LYS A 1 191 ? -20.996 0.606 -3.546 1.00 59.19 191 LYS A N 1
ATOM 1518 C CA . LYS A 1 191 ? -22.334 -0.022 -3.577 1.00 59.19 191 LYS A CA 1
ATOM 1519 C C . LYS A 1 191 ? -22.732 -0.549 -4.964 1.00 59.19 191 LYS A C 1
ATOM 1521 O O . LYS A 1 191 ? -23.460 -1.532 -5.041 1.00 59.19 191 LYS A O 1
ATOM 1526 N N . ASP A 1 192 ? -22.183 0.032 -6.027 1.00 58.31 192 ASP A N 1
ATOM 1527 C CA . ASP A 1 192 ? -22.442 -0.366 -7.415 1.00 58.31 192 ASP A CA 1
ATOM 1528 C C . ASP A 1 192 ? -21.679 -1.644 -7.831 1.00 58.31 192 ASP A C 1
ATOM 1530 O O . ASP A 1 192 ? -22.064 -2.314 -8.786 1.00 58.31 192 ASP A O 1
ATOM 1534 N N . ALA A 1 193 ? -20.633 -2.030 -7.088 1.00 54.66 193 ALA A N 1
ATOM 1535 C CA . ALA A 1 193 ? -19.869 -3.270 -7.275 1.00 54.66 193 ALA A CA 1
ATOM 1536 C C . ALA A 1 193 ? -20.352 -4.425 -6.367 1.00 54.66 193 ALA A C 1
ATOM 1538 O O . ALA A 1 193 ? -19.972 -5.581 -6.561 1.00 54.66 193 ALA A O 1
ATOM 1539 N N . ALA A 1 194 ? -21.214 -4.135 -5.385 1.00 51.72 194 ALA A N 1
ATOM 1540 C CA . ALA A 1 194 ? -21.637 -5.081 -4.350 1.00 51.72 194 ALA A CA 1
ATOM 1541 C C . ALA A 1 194 ? -22.561 -6.210 -4.850 1.00 51.72 194 ALA A C 1
ATOM 1543 O O . ALA A 1 194 ? -22.737 -7.199 -4.145 1.00 51.72 194 ALA A O 1
ATOM 1544 N N . ALA A 1 195 ? -23.120 -6.112 -6.063 1.00 49.19 195 ALA A N 1
ATOM 1545 C CA . ALA A 1 195 ? -24.032 -7.124 -6.608 1.00 49.19 195 ALA A CA 1
ATOM 1546 C C . ALA A 1 195 ? -23.387 -8.516 -6.798 1.00 49.19 195 ALA A C 1
ATOM 1548 O O . ALA A 1 195 ? -24.111 -9.503 -6.900 1.00 49.19 195 ALA A O 1
ATOM 1549 N N . ASN A 1 196 ? -22.049 -8.607 -6.810 1.00 43.22 196 ASN A N 1
ATOM 1550 C CA . ASN A 1 196 ? -21.308 -9.854 -7.047 1.00 43.22 196 ASN A CA 1
ATOM 1551 C C . ASN A 1 196 ? -20.321 -10.241 -5.928 1.00 43.22 196 ASN A C 1
ATOM 1553 O O . ASN A 1 196 ? -19.676 -11.286 -6.031 1.00 43.22 196 ASN A O 1
ATOM 1557 N N . ALA A 1 197 ? -20.183 -9.439 -4.868 1.00 46.31 197 ALA A N 1
ATOM 1558 C CA . ALA A 1 197 ? -19.268 -9.749 -3.772 1.00 46.31 197 ALA A CA 1
ATOM 1559 C C . ALA A 1 197 ? -19.929 -10.740 -2.801 1.00 46.31 197 ALA A C 1
ATOM 1561 O O . ALA A 1 197 ? -20.922 -10.419 -2.147 1.00 46.31 197 ALA A O 1
ATOM 1562 N N . LYS A 1 198 ? -19.395 -11.964 -2.716 1.00 43.00 198 LYS A N 1
ATOM 1563 C CA . LYS A 1 198 ? -19.807 -12.942 -1.700 1.00 43.00 198 LYS A CA 1
ATOM 1564 C C . LYS A 1 198 ? -19.162 -12.558 -0.366 1.00 43.00 198 LYS A C 1
ATOM 1566 O O . LYS A 1 198 ? -17.975 -12.809 -0.178 1.00 43.00 198 LYS A O 1
ATOM 1571 N N . LEU A 1 199 ? -19.943 -11.928 0.511 1.00 46.12 199 LEU A N 1
ATOM 1572 C CA . LEU A 1 199 ? -19.655 -11.844 1.948 1.00 46.12 199 LEU A CA 1
ATOM 1573 C C . LEU A 1 199 ? -19.901 -13.198 2.621 1.00 46.12 199 LEU A C 1
ATOM 1575 O O . LEU A 1 199 ? -20.885 -13.872 2.234 1.00 46.12 199 LEU A O 1
#

InterPro domains:
  IPR001853 DSBA-like thioredoxin domain [PF01323] (7-181)
  IPR036249 Thioredoxin-like superfamily [SSF52833] (5-182)
  IPR051924 Glutathione S-transferase Kappa/NadH [PTHR42943] (1-187)